Protein AF-A0A525JWB1-F1 (afdb_monomer)

Nearest PDB structures (foldseek):
  7f5m-assembly1_B  TM=2.768E-01  e=2.685E+00  Saccharomyces cerevisiae S288C
  5aj4-assembly1_Aj  TM=2.833E-01  e=5.555E+00  Sus scrofa
  3c5p-assembly1_D  TM=3.532E-01  e=4.921E+00  Bacillus anthracis str. Sterne
  6mip-assembly1_A  TM=2.774E-01  e=7.522E+00  Saccharomyces cerevisiae S288C

Mean predicted aligned error: 12.17 Å

Structure (mmCIF, N/CA/C/O backbone):
data_AF-A0A525JWB1-F1
#
_entry.id   AF-A0A525JWB1-F1
#
loop_
_atom_site.group_PDB
_atom_site.id
_atom_site.type_symbol
_atom_site.label_atom_id
_atom_site.label_alt_id
_atom_site.label_comp_id
_atom_site.label_asym_id
_atom_site.label_entity_id
_atom_site.label_seq_id
_atom_site.pdbx_PDB_ins_code
_atom_site.Cartn_x
_atom_site.Cartn_y
_atom_site.Cartn_z
_atom_site.occupancy
_atom_site.B_iso_or_equiv
_atom_site.auth_seq_id
_atom_site.auth_comp_id
_atom_site.auth_asym_id
_atom_site.auth_atom_id
_atom_site.pdbx_PDB_model_num
ATOM 1 N N . MET A 1 1 ? 75.525 -11.604 43.624 1.00 48.25 1 MET A N 1
ATOM 2 C CA . MET A 1 1 ? 74.930 -12.948 43.463 1.00 48.25 1 MET A CA 1
ATOM 3 C C . MET A 1 1 ? 73.613 -12.900 44.203 1.00 48.25 1 MET A C 1
ATOM 5 O O . MET A 1 1 ? 73.586 -13.101 45.408 1.00 48.25 1 MET A O 1
ATOM 9 N N . ASP A 1 2 ? 72.594 -12.405 43.507 1.00 42.84 2 ASP A N 1
ATOM 10 C CA . ASP A 1 2 ? 71.411 -11.788 44.101 1.00 42.84 2 ASP A CA 1
ATOM 11 C C . ASP A 1 2 ? 70.120 -12.405 43.535 1.00 42.84 2 ASP A C 1
ATOM 13 O O . ASP A 1 2 ? 70.081 -12.902 42.413 1.00 42.84 2 ASP A O 1
ATOM 17 N N . ARG A 1 3 ? 69.125 -12.386 44.415 1.00 39.41 3 ARG A N 1
ATOM 18 C CA . ARG A 1 3 ? 67.714 -12.799 44.424 1.00 39.41 3 ARG A CA 1
ATOM 19 C C . ARG A 1 3 ? 66.981 -13.251 43.144 1.00 39.41 3 ARG A C 1
ATOM 21 O O . ARG A 1 3 ? 66.833 -12.529 42.170 1.00 39.41 3 ARG A O 1
ATOM 28 N N . ALA A 1 4 ? 66.357 -14.424 43.308 1.00 46.34 4 ALA A N 1
ATOM 29 C CA . ALA A 1 4 ? 64.963 -14.810 43.032 1.00 46.34 4 ALA A CA 1
ATOM 30 C C . ALA A 1 4 ? 64.051 -13.893 42.189 1.00 46.34 4 ALA A C 1
ATOM 32 O O . ALA A 1 4 ? 63.817 -12.744 42.545 1.00 46.34 4 ALA A O 1
ATOM 33 N N . THR A 1 5 ? 63.317 -14.489 41.239 1.00 52.69 5 THR A N 1
ATOM 34 C CA . THR A 1 5 ? 61.920 -14.114 40.941 1.00 52.69 5 THR A CA 1
ATOM 35 C C . THR A 1 5 ? 61.142 -15.343 40.460 1.00 52.69 5 THR A C 1
ATOM 37 O O . THR A 1 5 ? 61.523 -16.010 39.503 1.00 52.69 5 THR A O 1
ATOM 40 N N . ARG A 1 6 ? 60.064 -15.665 41.185 1.00 43.31 6 ARG A N 1
ATOM 41 C CA . ARG A 1 6 ? 59.073 -16.704 40.874 1.00 43.31 6 ARG A CA 1
ATOM 42 C C . ARG A 1 6 ? 58.083 -16.137 39.854 1.00 43.31 6 ARG A C 1
ATOM 44 O O . ARG A 1 6 ? 57.532 -15.070 40.103 1.00 43.31 6 ARG A O 1
ATOM 51 N N . ILE A 1 7 ? 57.813 -16.852 38.764 1.00 48.62 7 ILE A N 1
ATOM 52 C CA . ILE A 1 7 ? 56.707 -16.533 37.851 1.00 48.62 7 ILE A CA 1
ATOM 53 C C . ILE A 1 7 ? 55.540 -17.449 38.221 1.00 48.62 7 ILE A C 1
ATOM 55 O O . ILE A 1 7 ? 55.590 -18.660 38.014 1.00 48.62 7 ILE A O 1
ATOM 59 N N . GLY A 1 8 ? 54.526 -16.864 38.860 1.00 41.44 8 GLY A N 1
ATOM 60 C CA . GLY A 1 8 ? 53.269 -17.525 39.191 1.00 41.44 8 GLY A CA 1
ATOM 61 C C . GLY A 1 8 ? 52.388 -17.664 37.952 1.00 41.44 8 GLY A C 1
ATOM 62 O O . GLY A 1 8 ? 52.114 -16.685 37.264 1.00 41.44 8 GLY A O 1
ATOM 63 N N . CYS A 1 9 ? 51.941 -18.889 37.686 1.00 39.00 9 CYS A N 1
ATOM 64 C CA . CYS A 1 9 ? 50.893 -19.201 36.724 1.00 39.00 9 CYS A CA 1
ATOM 65 C C . CYS A 1 9 ? 49.538 -18.895 37.382 1.00 39.00 9 CYS A C 1
ATOM 67 O O . CYS A 1 9 ? 49.129 -19.585 38.316 1.00 39.00 9 CYS A O 1
ATOM 69 N N . ALA A 1 10 ? 48.877 -17.822 36.949 1.00 40.25 10 ALA A N 1
ATOM 70 C CA . ALA A 1 10 ? 47.520 -17.498 37.373 1.00 40.25 10 ALA A CA 1
ATOM 71 C C . ALA A 1 10 ? 46.521 -18.296 36.521 1.00 40.25 10 ALA A C 1
ATOM 73 O O . ALA A 1 10 ? 46.423 -18.097 35.312 1.00 40.25 10 ALA A O 1
ATOM 74 N N . ILE A 1 11 ? 45.782 -19.201 37.163 1.00 41.94 11 ILE A N 1
ATOM 75 C CA . ILE A 1 11 ? 44.643 -19.911 36.576 1.00 41.94 11 ILE A CA 1
ATOM 76 C C . ILE A 1 11 ? 43.457 -18.940 36.595 1.00 41.94 11 ILE A C 1
ATOM 78 O O . ILE A 1 11 ? 42.841 -18.718 37.636 1.00 41.94 11 ILE A O 1
ATOM 82 N N . GLY A 1 12 ? 43.173 -18.313 35.454 1.00 37.47 12 GLY A N 1
ATOM 83 C CA . GLY A 1 12 ? 41.966 -17.515 35.253 1.00 37.47 12 GLY A CA 1
ATOM 84 C C . GLY A 1 12 ? 40.771 -18.429 34.994 1.00 37.47 12 GLY A C 1
ATOM 85 O O . GLY A 1 12 ? 40.706 -19.083 33.956 1.00 37.47 12 GLY A O 1
ATOM 86 N N . ALA A 1 13 ? 39.829 -18.486 35.935 1.00 39.78 13 ALA A N 1
ATOM 87 C CA . ALA A 1 13 ? 38.540 -19.136 35.740 1.00 39.78 13 ALA A CA 1
ATOM 88 C C . ALA A 1 13 ? 37.676 -18.278 34.799 1.00 39.78 13 ALA A C 1
ATOM 90 O O . ALA A 1 13 ? 37.226 -17.197 35.176 1.00 39.78 13 ALA A O 1
ATOM 91 N N . ALA A 1 14 ? 37.462 -18.742 33.568 1.00 39.59 14 ALA A N 1
ATOM 92 C CA . ALA A 1 14 ? 36.519 -18.125 32.644 1.00 39.59 14 ALA A CA 1
ATOM 93 C C . ALA A 1 14 ? 35.091 -18.561 33.011 1.00 39.59 14 ALA A C 1
ATOM 95 O O . ALA A 1 14 ? 34.737 -19.733 32.896 1.00 39.59 14 ALA A O 1
ATOM 96 N N . ILE A 1 15 ? 34.277 -17.610 33.469 1.00 45.00 15 ILE A N 1
ATOM 97 C CA . ILE A 1 15 ? 32.833 -17.783 33.641 1.00 45.00 15 ILE A CA 1
ATOM 98 C C . ILE A 1 15 ? 32.219 -17.776 32.238 1.00 45.00 15 ILE A C 1
ATOM 100 O O . ILE A 1 15 ? 32.174 -16.740 31.578 1.00 45.00 15 ILE A O 1
ATOM 104 N N . ALA A 1 16 ? 31.780 -18.942 31.766 1.00 37.78 16 ALA A N 1
ATOM 105 C CA . ALA A 1 16 ? 31.013 -19.064 30.536 1.00 37.78 16 ALA A CA 1
ATOM 106 C C . ALA A 1 16 ? 29.608 -18.486 30.769 1.00 37.78 16 ALA A C 1
ATOM 108 O O . ALA A 1 16 ? 28.759 -19.117 31.397 1.00 37.78 16 ALA A O 1
ATOM 109 N N . ALA A 1 17 ? 29.374 -17.264 30.294 1.00 40.44 17 ALA A N 1
ATOM 110 C CA . ALA A 1 17 ? 28.036 -16.705 30.188 1.00 40.44 17 ALA A CA 1
ATOM 111 C C . ALA A 1 17 ? 27.346 -17.351 28.981 1.00 40.44 17 ALA A C 1
ATOM 113 O O . ALA A 1 17 ? 27.644 -17.030 27.831 1.00 40.44 17 ALA A O 1
ATOM 114 N N . THR A 1 18 ? 26.451 -18.299 29.244 1.00 43.88 18 THR A N 1
ATOM 115 C CA . THR A 1 18 ? 25.566 -18.870 28.231 1.00 43.88 18 THR A CA 1
ATOM 116 C C . THR A 1 18 ? 24.624 -17.769 27.752 1.00 43.88 18 THR A C 1
ATOM 118 O O . THR A 1 18 ? 23.667 -17.415 28.440 1.00 43.88 18 THR A O 1
ATOM 121 N N . ILE A 1 19 ? 24.913 -17.189 26.588 1.00 47.59 19 ILE A N 1
ATOM 122 C CA . ILE A 1 19 ? 23.979 -16.311 25.885 1.00 47.59 19 ILE A CA 1
ATOM 123 C C . ILE A 1 19 ? 22.823 -17.202 25.433 1.00 47.59 19 ILE A C 1
ATOM 125 O O . ILE A 1 19 ? 22.980 -18.049 24.554 1.00 47.59 19 ILE A O 1
ATOM 129 N N . LEU A 1 20 ? 21.673 -17.046 26.085 1.00 43.59 20 LEU A N 1
ATOM 130 C CA . LEU A 1 20 ? 20.417 -17.621 25.632 1.00 43.59 20 LEU A CA 1
ATOM 131 C C . LEU A 1 20 ? 20.084 -16.935 24.302 1.00 43.59 20 LEU A C 1
ATOM 133 O O . LEU A 1 20 ? 19.701 -15.766 24.281 1.00 43.59 20 LEU A O 1
ATOM 137 N N . ALA A 1 21 ? 20.307 -17.631 23.188 1.00 42.69 21 ALA A N 1
ATOM 138 C CA . ALA A 1 21 ? 19.827 -17.185 21.892 1.00 42.69 21 ALA A CA 1
ATOM 139 C C . ALA A 1 21 ? 18.298 -17.114 21.974 1.00 42.69 21 ALA A C 1
ATOM 141 O O . ALA A 1 21 ? 17.630 -18.141 22.112 1.00 42.69 21 ALA A O 1
ATOM 142 N N . ALA A 1 22 ? 17.751 -15.898 21.956 1.00 45.97 22 ALA A N 1
ATOM 143 C CA . ALA A 1 22 ? 16.330 -15.688 21.759 1.00 45.97 22 ALA A CA 1
ATOM 144 C C . ALA A 1 22 ? 15.982 -16.288 20.392 1.00 45.97 22 ALA A C 1
ATOM 146 O O . ALA A 1 22 ? 16.396 -15.771 19.356 1.00 45.97 22 ALA A O 1
ATOM 147 N N . GLY A 1 23 ? 15.303 -17.435 20.402 1.00 37.03 23 GLY A N 1
ATOM 148 C CA . GLY A 1 23 ? 14.754 -18.020 19.191 1.00 37.03 23 GLY A CA 1
ATOM 149 C C . GLY A 1 23 ? 13.816 -17.007 18.547 1.00 37.03 23 GLY A C 1
ATOM 150 O O . GLY A 1 23 ? 12.968 -16.428 19.227 1.00 37.03 23 GLY A O 1
ATOM 151 N N . SER A 1 24 ? 13.981 -16.782 17.248 1.00 48.19 24 SER A N 1
ATOM 152 C CA . SER A 1 24 ? 13.008 -16.077 16.425 1.00 48.19 24 SER A CA 1
ATOM 153 C C . SER A 1 24 ? 11.708 -16.881 16.436 1.00 48.19 24 SER A C 1
ATOM 155 O O . SER A 1 24 ? 11.558 -17.845 15.684 1.00 48.19 24 SER A O 1
ATOM 157 N N . GLY A 1 25 ? 10.792 -16.529 17.339 1.00 38.19 25 GLY A N 1
ATOM 158 C CA . GLY A 1 25 ? 9.390 -16.899 17.185 1.00 38.19 25 GLY A CA 1
ATOM 159 C C . GLY A 1 25 ? 8.846 -16.321 15.873 1.00 38.19 25 GLY A C 1
ATOM 160 O O . GLY A 1 25 ? 9.441 -15.376 15.343 1.00 38.19 25 GLY A O 1
ATOM 161 N N . PRO A 1 26 ? 7.744 -16.866 15.329 1.00 47.84 26 PRO A N 1
ATOM 162 C CA . PRO A 1 26 ? 7.053 -16.202 14.231 1.00 47.84 26 PRO A CA 1
ATOM 163 C C . PRO A 1 26 ? 6.763 -14.761 14.662 1.00 47.84 26 PRO A C 1
ATOM 165 O O . PRO A 1 26 ? 6.308 -14.534 15.787 1.00 47.84 26 PRO A O 1
ATOM 168 N N . ALA A 1 27 ? 7.102 -13.794 13.809 1.00 52.59 27 ALA A N 1
ATOM 169 C CA . ALA A 1 27 ? 6.721 -12.408 14.031 1.00 52.59 27 ALA A CA 1
ATOM 170 C C . ALA A 1 27 ? 5.207 -12.380 14.281 1.00 52.59 27 ALA A C 1
ATOM 172 O O . ALA A 1 27 ? 4.454 -12.990 13.522 1.00 52.59 27 ALA A O 1
ATOM 173 N N . ALA A 1 28 ? 4.772 -11.755 15.377 1.00 54.25 28 ALA A N 1
ATOM 174 C CA . ALA A 1 28 ? 3.348 -11.554 15.611 1.00 54.25 28 ALA A CA 1
ATOM 175 C C . ALA A 1 28 ? 2.780 -10.794 14.404 1.00 54.25 28 ALA A C 1
ATOM 177 O O . ALA A 1 28 ? 3.372 -9.790 13.997 1.00 54.25 28 ALA A O 1
ATOM 178 N N . ALA A 1 29 ? 1.694 -11.289 13.811 1.00 63.69 29 ALA A N 1
ATOM 179 C CA . ALA A 1 29 ? 1.037 -10.572 12.732 1.00 63.69 29 ALA A CA 1
ATOM 180 C C . ALA A 1 29 ? 0.532 -9.223 13.275 1.00 63.69 29 ALA A C 1
ATOM 182 O O . ALA A 1 29 ? 0.099 -9.094 14.423 1.00 63.69 29 ALA A O 1
ATOM 183 N N . ALA A 1 30 ? 0.731 -8.165 12.491 1.00 80.25 30 ALA A N 1
ATOM 184 C CA . ALA A 1 30 ? 0.414 -6.813 12.922 1.00 80.25 30 ALA A CA 1
ATOM 185 C C . ALA A 1 30 ? -1.099 -6.583 12.811 1.00 80.25 30 ALA A C 1
ATOM 187 O O . ALA A 1 30 ? -1.688 -6.870 11.773 1.00 80.25 30 ALA A O 1
ATOM 188 N N . THR A 1 31 ? -1.720 -6.024 13.850 1.00 91.62 31 THR A N 1
ATOM 189 C CA . THR A 1 31 ? -3.061 -5.431 13.743 1.00 91.62 31 THR A CA 1
ATOM 190 C C . THR A 1 31 ? -2.921 -4.020 13.176 1.00 91.62 31 THR A C 1
ATOM 192 O O . THR A 1 31 ? -2.166 -3.210 13.720 1.00 91.62 31 THR A O 1
ATOM 195 N N . VAL A 1 32 ? -3.653 -3.710 12.107 1.00 95.50 32 VAL A N 1
ATOM 196 C CA . VAL A 1 32 ? -3.604 -2.405 11.436 1.00 95.50 32 VAL A CA 1
ATOM 197 C C . VAL A 1 32 ? -4.913 -1.657 11.674 1.00 95.50 32 VAL A C 1
ATOM 199 O O . VAL A 1 32 ? -5.925 -1.944 11.044 1.00 95.50 32 VAL A O 1
ATOM 202 N N . LEU A 1 33 ? -4.878 -0.709 12.612 1.00 95.38 33 LEU A N 1
ATOM 203 C CA . LEU A 1 33 ? -6.019 0.117 13.016 1.00 95.38 33 LEU A CA 1
ATOM 204 C C . LEU A 1 33 ? -5.841 1.562 12.558 1.00 95.38 33 LEU A C 1
ATOM 206 O O . LEU A 1 33 ? -4.721 2.076 12.606 1.00 95.38 33 LEU A O 1
ATOM 210 N N . ASP A 1 34 ? -6.942 2.239 12.224 1.00 97.00 34 ASP A N 1
ATOM 211 C CA . ASP A 1 34 ? -6.954 3.672 11.870 1.00 97.00 34 ASP A CA 1
ATOM 212 C C . ASP A 1 34 ? -6.009 4.030 10.702 1.00 97.00 34 ASP 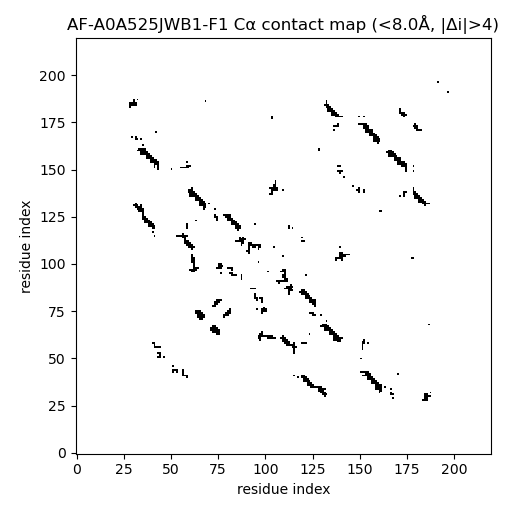A C 1
ATOM 214 O O . ASP A 1 34 ? -5.525 5.160 10.595 1.00 97.00 34 ASP A O 1
ATOM 218 N N . ALA A 1 35 ? -5.712 3.080 9.814 1.00 98.25 35 ALA A N 1
ATOM 219 C CA . ALA A 1 35 ? -4.856 3.314 8.661 1.00 98.25 35 ALA A CA 1
ATOM 220 C C . ALA A 1 35 ? -5.490 4.353 7.738 1.00 98.25 35 ALA A C 1
ATOM 222 O O . ALA A 1 35 ? -6.664 4.269 7.395 1.00 98.25 35 ALA A O 1
ATOM 223 N N . LYS A 1 36 ? -4.705 5.344 7.319 1.00 98.56 36 LYS A N 1
ATOM 224 C CA . LYS A 1 36 ? -5.161 6.438 6.456 1.00 98.56 36 LYS A CA 1
ATOM 225 C C . LYS A 1 36 ? -4.402 6.497 5.141 1.00 98.56 36 LYS A C 1
ATOM 227 O O . LYS A 1 36 ? -4.987 6.868 4.122 1.00 98.56 36 LYS A O 1
ATOM 232 N N . THR A 1 37 ? -3.115 6.162 5.168 1.00 98.75 37 THR A N 1
ATOM 233 C CA . THR A 1 37 ? -2.275 6.179 3.973 1.00 98.75 37 THR A CA 1
ATOM 234 C C . THR A 1 37 ? -1.356 4.971 3.913 1.00 98.75 37 THR A C 1
ATOM 236 O O . THR A 1 37 ? -0.835 4.520 4.934 1.00 98.75 37 THR A O 1
ATOM 239 N N . VAL A 1 38 ? -1.100 4.507 2.694 1.00 98.75 38 VAL A N 1
ATOM 240 C CA . VAL A 1 38 ? -0.076 3.511 2.373 1.00 98.75 38 VAL A CA 1
ATOM 241 C C . VAL A 1 38 ? 0.923 4.166 1.436 1.00 98.75 38 VAL A C 1
ATOM 243 O O . VAL A 1 38 ? 0.545 4.678 0.385 1.00 98.75 38 VAL A O 1
ATOM 246 N N . THR A 1 39 ? 2.195 4.155 1.811 1.00 98.62 39 THR A N 1
ATOM 247 C CA . THR A 1 39 ? 3.294 4.613 0.961 1.00 98.62 39 THR A CA 1
ATOM 248 C C . THR A 1 39 ? 4.089 3.414 0.479 1.00 98.62 39 THR A C 1
ATOM 250 O O . THR A 1 39 ? 4.438 2.538 1.268 1.00 98.62 39 THR A O 1
ATOM 253 N N . ILE A 1 40 ? 4.375 3.402 -0.816 1.00 98.56 40 ILE A N 1
ATOM 254 C CA . ILE A 1 40 ? 5.079 2.352 -1.535 1.00 98.56 40 ILE A CA 1
ATOM 255 C C . ILE A 1 40 ? 6.343 2.947 -2.145 1.00 98.56 40 ILE A C 1
ATOM 257 O O . ILE A 1 40 ? 6.293 3.979 -2.820 1.00 98.56 40 ILE A O 1
ATOM 261 N N . THR A 1 41 ? 7.472 2.281 -1.929 1.00 97.31 41 THR A N 1
ATOM 262 C CA . THR A 1 41 ? 8.753 2.590 -2.573 1.00 97.31 41 THR A CA 1
ATOM 263 C C . THR A 1 41 ? 9.356 1.323 -3.173 1.00 97.31 41 THR A C 1
ATOM 265 O O . THR A 1 41 ? 8.928 0.211 -2.861 1.00 97.31 41 THR A O 1
ATOM 268 N N . SER A 1 42 ? 10.340 1.465 -4.064 1.00 94.75 42 SER A N 1
ATOM 269 C CA . SER A 1 42 ? 11.045 0.298 -4.601 1.00 94.75 42 SER A CA 1
ATOM 270 C C . SER A 1 42 ? 11.886 -0.356 -3.503 1.00 94.75 42 SER A C 1
ATOM 272 O O . SER A 1 42 ? 12.615 0.330 -2.785 1.00 94.75 42 SER A O 1
ATOM 274 N N . ALA A 1 43 ? 11.809 -1.681 -3.406 1.00 92.81 43 ALA A N 1
ATOM 275 C CA . ALA A 1 43 ? 12.687 -2.503 -2.575 1.00 92.81 43 ALA A CA 1
ATOM 276 C C . ALA A 1 43 ? 13.784 -3.202 -3.388 1.00 92.81 43 ALA A C 1
ATOM 278 O O . ALA A 1 43 ? 14.523 -4.029 -2.853 1.00 92.81 43 ALA A O 1
ATOM 279 N N . LEU A 1 44 ? 13.920 -2.885 -4.682 1.00 88.75 44 LEU A N 1
ATOM 280 C CA . LEU A 1 44 ? 14.872 -3.563 -5.563 1.00 88.75 44 LEU A CA 1
ATOM 281 C C . LEU A 1 44 ? 16.315 -3.470 -5.044 1.00 88.75 44 LEU A C 1
ATOM 283 O O . LEU A 1 44 ? 17.100 -4.403 -5.204 1.00 88.75 44 LEU A O 1
ATOM 287 N N . ASN A 1 45 ? 16.654 -2.367 -4.372 1.00 81.19 45 ASN A N 1
ATOM 288 C CA . ASN A 1 45 ? 17.983 -2.176 -3.802 1.00 81.19 45 ASN A CA 1
ATOM 289 C C . ASN A 1 45 ? 18.247 -3.005 -2.533 1.00 81.19 45 ASN A C 1
ATOM 291 O O . ASN A 1 45 ? 19.405 -3.169 -2.149 1.00 81.19 45 ASN A O 1
ATOM 295 N N . ASP A 1 46 ? 17.201 -3.549 -1.909 1.00 81.62 46 ASP A N 1
ATOM 296 C CA . ASP A 1 46 ? 17.276 -4.236 -0.618 1.00 81.62 46 ASP A CA 1
ATOM 297 C C . ASP A 1 46 ? 17.389 -5.765 -0.762 1.00 81.62 46 ASP A C 1
ATOM 299 O O . ASP A 1 46 ? 17.843 -6.438 0.162 1.00 81.62 46 ASP A O 1
ATOM 303 N N . VAL A 1 47 ? 16.997 -6.331 -1.912 1.00 74.31 47 VAL A N 1
ATOM 304 C CA . VAL A 1 47 ? 16.888 -7.792 -2.116 1.00 74.31 47 VAL A CA 1
ATOM 305 C C . VAL A 1 47 ? 18.154 -8.487 -2.628 1.00 74.31 47 VAL A C 1
ATOM 307 O O . VAL A 1 47 ? 18.208 -9.716 -2.635 1.00 74.31 47 VAL A O 1
ATOM 310 N N . GLY A 1 48 ? 19.191 -7.739 -3.010 1.00 68.12 48 GLY A N 1
ATOM 311 C CA . GLY A 1 48 ? 20.436 -8.302 -3.547 1.00 68.12 48 GLY A CA 1
ATOM 312 C C . GLY A 1 48 ? 20.281 -9.036 -4.895 1.00 68.12 48 GLY A C 1
ATOM 313 O O . GLY A 1 48 ? 19.214 -9.077 -5.503 1.00 68.12 48 GLY A O 1
ATOM 314 N N . GLU A 1 49 ? 21.389 -9.584 -5.399 1.00 64.00 49 GLU A N 1
ATOM 315 C CA . GLU A 1 49 ? 21.476 -10.350 -6.661 1.00 64.00 49 GLU A CA 1
ATOM 316 C C . GLU A 1 49 ? 20.535 -11.577 -6.700 1.00 64.00 49 GLU A C 1
ATOM 318 O O . GLU A 1 49 ? 20.232 -12.129 -5.638 1.00 64.00 49 GLU A O 1
ATOM 323 N N . PRO A 1 50 ? 20.098 -12.080 -7.882 1.00 60.00 50 PRO A N 1
ATOM 324 C CA . PRO A 1 50 ? 20.673 -11.899 -9.231 1.00 60.00 50 PRO A CA 1
ATOM 325 C C . PRO A 1 50 ? 20.006 -10.832 -10.121 1.00 60.00 50 PRO A C 1
ATOM 327 O O . PRO A 1 50 ? 20.285 -10.767 -11.317 1.00 60.00 50 PRO A O 1
ATOM 330 N N . TYR A 1 51 ? 19.084 -10.041 -9.570 1.00 64.12 51 TYR A N 1
ATOM 331 C CA . TYR A 1 51 ? 18.255 -9.090 -10.325 1.00 64.12 51 TYR A CA 1
ATOM 332 C C . TYR A 1 51 ? 18.553 -7.626 -9.975 1.00 64.12 51 TYR A C 1
ATOM 334 O O . TYR A 1 51 ? 17.709 -6.745 -10.123 1.00 64.12 51 TYR A O 1
ATOM 342 N N . TYR A 1 52 ? 19.754 -7.364 -9.465 1.00 65.56 52 TYR A N 1
ATOM 343 C CA . TYR A 1 52 ? 20.123 -6.064 -8.932 1.00 65.56 52 TYR A CA 1
ATOM 344 C C . TYR A 1 52 ? 20.806 -5.218 -10.009 1.00 65.56 52 TYR A C 1
ATOM 346 O O . TYR A 1 52 ? 22.004 -5.327 -10.258 1.00 65.56 52 TYR A O 1
ATOM 354 N N . ASN A 1 53 ? 20.046 -4.316 -10.627 1.00 71.12 53 ASN A N 1
ATOM 355 C CA . ASN A 1 53 ? 20.626 -3.138 -11.253 1.00 71.12 53 ASN A CA 1
ATOM 356 C C . ASN A 1 53 ? 20.052 -1.902 -10.549 1.00 71.12 53 ASN A C 1
ATOM 358 O O . ASN A 1 53 ? 18.883 -1.578 -10.750 1.00 71.12 53 ASN A O 1
ATOM 362 N N . PRO A 1 54 ? 20.827 -1.189 -9.713 1.00 64.69 54 PRO A N 1
ATOM 363 C CA . PRO A 1 54 ? 20.306 -0.063 -8.935 1.00 64.69 54 PRO A CA 1
ATOM 364 C C . PRO A 1 54 ? 19.804 1.088 -9.823 1.00 64.69 54 PRO A C 1
ATOM 366 O O . PRO A 1 54 ? 19.003 1.912 -9.388 1.00 64.69 54 PRO A O 1
ATOM 369 N N . GLY A 1 55 ? 20.224 1.127 -11.095 1.00 75.88 55 GLY A N 1
ATOM 370 C CA . GLY A 1 55 ? 19.678 2.037 -12.105 1.00 75.88 55 GLY A CA 1
ATOM 371 C C . GLY A 1 55 ? 18.239 1.727 -12.540 1.00 75.88 55 GLY A C 1
ATOM 372 O O . GLY A 1 55 ? 17.649 2.545 -13.240 1.00 75.88 55 GLY A O 1
ATOM 373 N N . ASP A 1 56 ? 17.677 0.593 -12.116 1.00 83.88 56 ASP A N 1
ATOM 374 C CA . ASP A 1 56 ? 16.374 0.070 -12.533 1.00 83.88 56 ASP A CA 1
ATOM 375 C C . ASP A 1 56 ? 15.324 0.054 -11.411 1.00 83.88 56 ASP A C 1
ATOM 377 O O . ASP A 1 56 ? 14.242 -0.487 -11.617 1.00 83.88 56 ASP A O 1
ATOM 381 N N . ALA A 1 57 ? 15.589 0.674 -10.255 1.00 89.50 57 ALA A N 1
ATOM 382 C CA . ALA A 1 57 ? 14.677 0.735 -9.101 1.00 89.50 57 ALA A CA 1
ATOM 383 C C . ALA A 1 57 ? 13.444 1.648 -9.315 1.00 89.5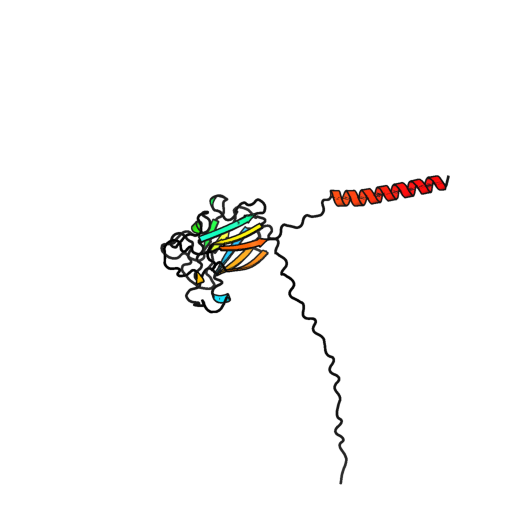0 57 ALA A C 1
ATOM 385 O O . ALA A 1 57 ? 13.070 2.438 -8.448 1.00 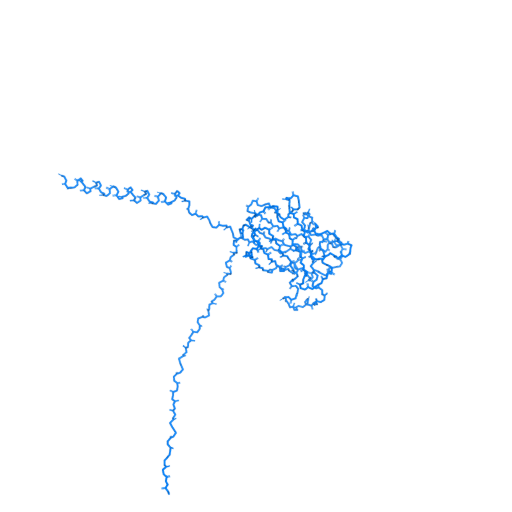89.50 57 ALA A O 1
ATOM 386 N N . TYR A 1 58 ? 12.828 1.575 -10.495 1.00 92.69 58 TYR A N 1
ATOM 387 C CA . TYR A 1 58 ? 11.557 2.221 -10.792 1.00 92.69 58 TYR A CA 1
ATOM 388 C C . TYR A 1 58 ? 10.448 1.561 -9.983 1.00 92.69 58 TYR A C 1
ATOM 390 O O . TYR A 1 58 ? 10.452 0.350 -9.765 1.00 92.69 58 TYR A O 1
ATOM 398 N N . ILE A 1 59 ? 9.467 2.360 -9.587 1.00 94.44 59 ILE A N 1
ATOM 399 C CA . ILE A 1 59 ? 8.241 1.857 -8.984 1.00 94.44 59 ILE A CA 1
ATOM 400 C C . ILE A 1 59 ? 7.248 1.657 -10.119 1.00 94.44 59 ILE A C 1
ATOM 402 O O . ILE A 1 59 ? 6.883 2.620 -10.793 1.00 94.44 59 ILE A O 1
ATOM 406 N N . GLN A 1 60 ? 6.831 0.413 -10.327 1.00 93.56 60 GLN A N 1
ATOM 407 C CA . GLN A 1 60 ? 5.814 0.037 -11.301 1.00 93.56 60 GLN A CA 1
ATOM 408 C C . GLN A 1 60 ? 4.707 -0.676 -10.541 1.00 93.56 60 GLN A C 1
ATOM 410 O O . GLN A 1 60 ? 4.979 -1.691 -9.918 1.00 93.56 60 GLN A O 1
ATOM 415 N N . VAL A 1 61 ? 3.500 -0.121 -10.516 1.00 95.62 61 VAL A N 1
ATOM 416 C CA . VAL A 1 61 ? 2.377 -0.687 -9.753 1.00 95.62 61 VAL A CA 1
ATOM 417 C C . VAL A 1 61 ? 1.158 -0.695 -10.652 1.00 95.62 61 VAL A C 1
ATOM 419 O O . VAL A 1 61 ? 0.725 0.362 -11.114 1.00 95.62 61 VAL A O 1
ATOM 422 N N . SER A 1 62 ? 0.627 -1.886 -10.910 1.00 94.8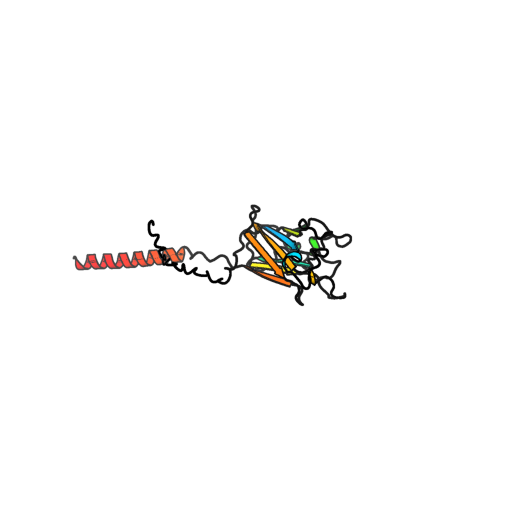8 62 SER A N 1
ATOM 423 C CA . SER A 1 62 ? -0.639 -2.034 -11.613 1.00 94.88 62 SER A CA 1
ATOM 424 C C . SER A 1 62 ? -1.819 -1.742 -10.710 1.00 94.88 62 SER A C 1
ATOM 426 O O . SER A 1 62 ? -2.759 -1.146 -11.196 1.00 94.88 62 SER A O 1
ATOM 428 N N . GLU A 1 63 ? -1.790 -2.165 -9.447 1.00 97.44 63 GLU A N 1
ATOM 429 C CA . GLU A 1 63 ? -2.868 -1.896 -8.493 1.00 97.44 63 GLU A CA 1
ATOM 430 C C . GLU A 1 63 ? -2.367 -2.040 -7.057 1.00 97.44 63 GLU A C 1
ATOM 432 O O . GLU A 1 63 ? -1.520 -2.881 -6.751 1.00 97.44 63 GLU A O 1
ATOM 437 N N . VAL A 1 64 ? -2.932 -1.244 -6.162 1.00 98.62 64 VAL A N 1
ATOM 438 C CA . VAL A 1 64 ? -2.891 -1.437 -4.720 1.00 98.62 64 VAL A CA 1
ATOM 439 C C . VAL A 1 64 ? -4.299 -1.770 -4.250 1.00 98.62 64 VAL A C 1
ATOM 441 O O . VAL A 1 64 ? -5.191 -0.937 -4.368 1.00 98.62 64 VAL A O 1
ATOM 444 N N . VAL A 1 65 ? -4.471 -2.954 -3.670 1.00 98.75 65 VAL A N 1
ATOM 445 C CA . VAL A 1 65 ? -5.728 -3.380 -3.043 1.00 98.75 65 VAL A CA 1
ATOM 446 C C . VAL A 1 65 ? -5.517 -3.383 -1.536 1.00 98.75 65 VAL A C 1
ATOM 448 O O . VAL A 1 65 ? -4.612 -4.056 -1.039 1.00 98.75 65 VAL A O 1
ATOM 451 N N . ALA A 1 66 ? -6.324 -2.624 -0.802 1.00 98.62 66 ALA A N 1
ATOM 452 C CA . ALA A 1 66 ? -6.278 -2.588 0.656 1.00 98.62 66 ALA A CA 1
ATOM 453 C C . ALA A 1 66 ? -7.657 -2.946 1.204 1.00 98.62 66 ALA A C 1
ATOM 455 O O . ALA A 1 66 ? -8.536 -2.091 1.275 1.00 98.62 66 ALA A O 1
ATOM 456 N N . ASP A 1 67 ? -7.857 -4.204 1.590 1.00 98.56 67 ASP A N 1
ATOM 457 C CA . ASP A 1 67 ? -9.147 -4.642 2.112 1.00 98.56 67 ASP A CA 1
ATOM 458 C C . ASP A 1 67 ? -9.279 -4.296 3.592 1.00 98.56 67 ASP A C 1
ATOM 460 O O . ASP A 1 67 ? -8.380 -4.546 4.397 1.00 98.56 67 ASP A O 1
ATOM 464 N N . ASN A 1 68 ? -10.439 -3.779 3.990 1.00 97.62 68 ASN A N 1
ATOM 465 C CA . ASN A 1 68 ? -10.821 -3.718 5.400 1.00 97.62 68 ASN A CA 1
ATOM 466 C C . ASN A 1 68 ? -11.469 -5.039 5.864 1.00 97.62 68 ASN A C 1
ATOM 468 O O . ASN A 1 68 ? -11.667 -5.973 5.083 1.00 97.62 68 ASN A O 1
ATOM 472 N N . PHE A 1 69 ? -11.833 -5.152 7.143 1.00 95.06 69 PHE A N 1
ATOM 473 C CA . PHE A 1 69 ? -12.495 -6.363 7.672 1.00 95.06 69 PHE A CA 1
ATOM 474 C C . PHE A 1 69 ? -13.915 -6.614 7.130 1.00 95.06 69 PHE A C 1
ATOM 476 O O . PHE A 1 69 ? -14.518 -7.640 7.444 1.00 95.06 69 PHE A O 1
ATOM 483 N N . SER A 1 70 ? -14.454 -5.707 6.307 1.00 95.94 70 SER A N 1
ATOM 484 C CA . SER A 1 70 ? -15.706 -5.908 5.565 1.00 95.94 70 SER A CA 1
ATOM 485 C C . SER A 1 70 ? -15.480 -6.395 4.127 1.00 95.94 70 SER A C 1
ATOM 487 O O . SER A 1 70 ? -16.446 -6.465 3.371 1.00 95.94 70 SER A O 1
ATOM 489 N N . ALA A 1 71 ? -14.237 -6.745 3.761 1.00 95.62 71 ALA A N 1
ATOM 490 C CA . ALA A 1 71 ? -13.829 -7.119 2.404 1.00 95.62 71 ALA A CA 1
ATOM 491 C C . ALA A 1 71 ? -14.120 -6.025 1.358 1.00 95.62 71 ALA A C 1
ATOM 493 O O . ALA A 1 71 ? -14.483 -6.311 0.216 1.00 95.62 71 ALA A O 1
ATOM 494 N N . THR A 1 72 ? -14.005 -4.762 1.775 1.00 98.00 72 THR A N 1
ATOM 495 C CA . THR A 1 72 ? -14.055 -3.606 0.882 1.00 98.00 72 THR A CA 1
ATOM 496 C C . THR A 1 72 ? -12.635 -3.135 0.619 1.00 98.00 72 THR A C 1
ATOM 498 O O . THR A 1 72 ? -11.944 -2.771 1.571 1.00 98.00 72 THR A O 1
ATOM 501 N N . ASP A 1 73 ? -12.253 -3.049 -0.654 1.00 98.56 73 ASP A N 1
ATOM 502 C CA . ASP A 1 73 ? -11.005 -2.413 -1.069 1.00 98.56 73 ASP A CA 1
ATOM 503 C C . ASP A 1 73 ? -11.092 -0.890 -0.887 1.00 98.56 73 ASP A C 1
ATOM 505 O O . ASP A 1 73 ? -11.704 -0.177 -1.685 1.00 98.56 73 ASP A O 1
ATOM 509 N N . VAL A 1 74 ? -10.506 -0.372 0.188 1.00 98.69 74 VAL A N 1
ATOM 510 C CA . VAL A 1 74 ? -10.548 1.056 0.533 1.00 98.69 74 VAL A CA 1
ATOM 511 C C . VAL A 1 74 ? -9.533 1.893 -0.255 1.00 98.69 74 VAL A C 1
ATOM 513 O O . VAL A 1 74 ? -9.600 3.125 -0.222 1.00 98.69 74 VAL A O 1
ATOM 516 N N . ALA A 1 75 ? -8.607 1.248 -0.974 1.00 98.69 75 ALA A N 1
ATOM 517 C CA . ALA A 1 75 ? -7.688 1.916 -1.892 1.00 98.69 75 ALA A CA 1
ATOM 518 C C . ALA A 1 75 ? -8.374 2.285 -3.215 1.00 98.69 75 ALA A C 1
ATOM 520 O O . ALA A 1 75 ? -8.045 3.324 -3.792 1.00 98.69 75 ALA A O 1
ATOM 521 N N . LEU A 1 76 ? -9.351 1.483 -3.651 1.00 98.56 76 LEU A N 1
ATOM 522 C CA . LEU A 1 76 ? -10.070 1.657 -4.908 1.00 98.56 76 LEU A CA 1
ATOM 523 C C . LEU A 1 76 ? -10.649 3.073 -5.061 1.00 98.56 76 LEU A C 1
ATOM 525 O O . LEU A 1 76 ? -11.368 3.593 -4.201 1.00 98.56 76 LEU A O 1
ATOM 529 N N . SER A 1 77 ? -10.404 3.687 -6.215 1.00 97.81 77 SER A N 1
ATOM 530 C CA . SER A 1 77 ? -10.847 5.051 -6.525 1.00 97.81 77 SER A CA 1
ATOM 531 C C . SER A 1 77 ? -12.367 5.227 -6.457 1.00 97.81 77 SER A C 1
ATOM 533 O O . SER A 1 77 ? -12.849 6.260 -5.988 1.00 97.81 77 SER A O 1
ATOM 535 N N . SER A 1 78 ? -13.152 4.212 -6.839 1.00 97.88 78 SER A N 1
ATOM 536 C CA . SER A 1 78 ? -14.616 4.249 -6.707 1.00 97.88 78 SER A CA 1
ATOM 537 C C . SER A 1 78 ? -15.102 4.196 -5.257 1.00 97.88 78 SER A C 1
ATOM 539 O O . SER A 1 78 ? -16.226 4.616 -4.985 1.00 97.88 78 SER A O 1
ATOM 541 N N . ASN A 1 79 ? -14.260 3.729 -4.332 1.00 98.44 79 ASN A N 1
ATOM 542 C CA . ASN A 1 79 ? -14.503 3.776 -2.890 1.00 98.44 79 ASN A CA 1
ATOM 543 C C . ASN A 1 79 ? -13.941 5.060 -2.248 1.00 98.44 79 ASN A C 1
ATOM 545 O O . ASN A 1 79 ? -14.020 5.235 -1.037 1.00 98.44 79 ASN A O 1
ATOM 549 N N . GLY A 1 80 ? -13.436 6.000 -3.058 1.00 98.00 80 GLY A N 1
ATOM 550 C CA . GLY A 1 80 ? -12.949 7.306 -2.616 1.00 98.00 80 GLY A CA 1
ATOM 551 C C . GLY A 1 80 ? -11.452 7.355 -2.312 1.00 98.00 80 GLY A C 1
ATOM 552 O O . GLY A 1 80 ? -10.976 8.386 -1.829 1.00 98.00 80 GLY A O 1
ATOM 553 N N . GLY A 1 81 ? -10.713 6.279 -2.596 1.00 98.38 81 GLY A N 1
ATOM 554 C CA . GLY A 1 81 ? -9.258 6.282 -2.540 1.00 98.38 81 GLY A CA 1
ATOM 555 C C . GLY A 1 81 ? -8.647 7.259 -3.547 1.00 98.38 81 GLY A C 1
ATOM 556 O O . GLY A 1 81 ? -9.202 7.547 -4.610 1.00 98.38 81 GLY A O 1
ATOM 557 N N . THR A 1 82 ? -7.492 7.815 -3.198 1.00 98.06 82 THR A N 1
ATOM 558 C CA . THR A 1 82 ? -6.735 8.736 -4.055 1.00 98.06 82 THR A CA 1
ATOM 559 C C . THR A 1 82 ? -5.268 8.341 -4.076 1.00 98.06 82 THR A C 1
ATOM 561 O O . THR A 1 82 ? -4.745 7.837 -3.085 1.00 98.06 82 THR A O 1
ATOM 564 N N . ALA A 1 83 ? -4.593 8.589 -5.196 1.00 97.56 83 ALA A N 1
ATOM 565 C CA . ALA A 1 83 ? -3.200 8.215 -5.388 1.00 97.56 83 ALA A CA 1
ATOM 566 C C . ALA A 1 83 ? -2.357 9.428 -5.795 1.00 97.56 83 ALA A C 1
ATOM 568 O O . ALA A 1 83 ? -2.726 10.197 -6.687 1.00 97.56 83 ALA A O 1
ATOM 569 N N . THR A 1 84 ? -1.200 9.585 -5.161 1.00 96.50 84 THR A N 1
ATOM 570 C CA . THR A 1 84 ? -0.210 10.635 -5.447 1.00 96.50 84 THR A CA 1
ATOM 571 C C . THR A 1 84 ? 1.179 10.022 -5.532 1.00 96.50 84 THR A C 1
ATOM 573 O O . THR A 1 84 ? 1.419 8.968 -4.955 1.00 96.50 84 THR A O 1
ATOM 576 N N . ALA A 1 85 ? 2.103 10.659 -6.241 1.00 96.12 85 ALA A N 1
ATOM 577 C CA . ALA A 1 85 ? 3.454 10.141 -6.416 1.00 96.12 85 ALA A CA 1
ATOM 578 C C . ALA A 1 85 ? 4.492 11.261 -6.418 1.00 96.12 85 ALA A C 1
ATOM 580 O O . ALA A 1 85 ? 4.158 12.426 -6.645 1.00 96.12 85 ALA A O 1
ATOM 581 N N . ALA A 1 86 ? 5.754 10.895 -6.188 1.00 95.00 86 ALA A N 1
ATOM 582 C CA . ALA A 1 86 ? 6.885 11.812 -6.317 1.00 95.00 86 ALA A CA 1
ATOM 583 C C . ALA A 1 86 ? 7.050 12.311 -7.759 1.00 95.00 86 ALA A C 1
ATOM 585 O O . ALA A 1 86 ? 7.339 13.485 -7.996 1.00 95.00 86 ALA A O 1
ATOM 586 N N . SER A 1 87 ? 6.877 11.404 -8.721 1.00 93.50 87 SER A N 1
ATOM 587 C CA . SER A 1 87 ? 7.027 11.670 -10.143 1.00 93.50 87 SER A CA 1
ATOM 588 C C . SER A 1 87 ? 6.253 10.640 -10.969 1.00 93.50 87 SER A C 1
ATOM 590 O O . SER A 1 87 ? 5.997 9.533 -10.502 1.00 93.50 87 SER A O 1
ATOM 592 N N . ASN A 1 88 ? 5.918 10.989 -12.211 1.00 91.25 88 ASN A N 1
ATOM 593 C CA . ASN A 1 88 ? 5.306 10.075 -13.176 1.00 91.25 88 ASN A CA 1
ATOM 594 C C . ASN A 1 88 ? 6.168 10.021 -14.434 1.00 91.25 88 ASN A C 1
ATOM 596 O O . ASN A 1 88 ? 6.584 11.062 -14.958 1.00 91.25 88 ASN A O 1
ATOM 600 N N . TYR A 1 89 ? 6.438 8.816 -14.928 1.00 88.56 89 TYR A N 1
ATOM 601 C CA . TYR A 1 89 ? 7.132 8.640 -16.194 1.00 88.56 89 TYR A CA 1
ATOM 602 C C . TYR A 1 89 ? 6.303 9.231 -17.343 1.00 88.56 89 TYR A C 1
ATOM 604 O O . TYR A 1 89 ? 5.070 9.182 -17.360 1.00 88.56 89 TYR A O 1
ATOM 612 N N . GLN A 1 90 ? 6.988 9.839 -18.311 1.00 77.88 90 GLN A N 1
ATOM 613 C CA . GLN A 1 90 ? 6.325 10.508 -19.428 1.00 77.88 90 GLN A CA 1
ATOM 614 C C . GLN A 1 90 ? 5.522 9.494 -20.256 1.00 77.88 90 GLN A C 1
ATOM 616 O O . GLN A 1 90 ? 6.056 8.484 -20.704 1.00 77.88 90 GLN A O 1
ATOM 621 N N . GLY A 1 91 ? 4.236 9.780 -20.475 1.00 65.12 91 GLY A N 1
ATOM 622 C CA . GLY A 1 91 ? 3.334 8.914 -21.243 1.00 65.12 91 GLY A CA 1
ATOM 623 C C . GLY A 1 91 ? 2.599 7.830 -20.441 1.00 65.12 91 GLY A C 1
ATOM 624 O O . GLY A 1 91 ? 1.798 7.122 -21.037 1.00 65.12 91 GLY A O 1
ATOM 625 N N . SER A 1 92 ? 2.808 7.718 -19.122 1.00 60.88 92 SER A N 1
ATOM 626 C CA . SER A 1 92 ? 2.117 6.764 -18.223 1.00 60.88 92 SER A CA 1
ATOM 627 C C . SER A 1 92 ? 1.404 7.466 -17.058 1.00 60.88 92 SER A C 1
ATOM 629 O O . SER A 1 92 ? 1.440 7.026 -15.912 1.00 60.88 92 SER A O 1
ATOM 631 N N . ASP A 1 93 ? 0.822 8.630 -17.333 1.00 61.34 93 ASP A N 1
ATOM 632 C CA . ASP A 1 93 ? 0.448 9.604 -16.309 1.00 61.34 93 ASP A CA 1
ATOM 633 C C . ASP A 1 93 ? -0.911 9.314 -15.659 1.00 61.34 93 ASP A C 1
ATOM 635 O O . ASP A 1 93 ? -1.839 10.088 -15.849 1.00 61.34 93 ASP A O 1
ATOM 639 N N . TYR A 1 94 ? -1.044 8.238 -14.872 1.00 75.50 94 TYR A N 1
ATOM 640 C CA . TYR A 1 94 ? -2.107 8.167 -13.861 1.00 75.50 94 TYR A CA 1
ATOM 641 C C . TYR A 1 94 ? -1.644 7.370 -12.641 1.00 75.50 94 TYR A C 1
ATOM 643 O O . TYR A 1 94 ? -1.673 6.145 -12.634 1.00 75.50 94 TYR A O 1
ATOM 651 N N . THR A 1 95 ? -1.330 8.060 -11.544 1.00 92.25 95 THR A N 1
ATOM 652 C CA . THR A 1 95 ? -1.336 7.438 -10.206 1.00 92.25 95 THR A CA 1
ATOM 653 C C . THR A 1 95 ? -2.671 6.743 -9.933 1.00 92.25 95 THR A C 1
ATOM 655 O O . THR A 1 95 ? -2.711 5.734 -9.240 1.00 92.25 95 THR A O 1
ATOM 658 N N . GLY A 1 96 ? -3.752 7.237 -10.548 1.00 93.25 96 GLY A N 1
ATOM 659 C CA . GLY A 1 96 ? -5.063 6.596 -10.557 1.00 93.25 96 GLY A CA 1
ATOM 660 C C . GLY A 1 96 ? -5.092 5.194 -11.172 1.00 93.25 96 GLY A C 1
ATOM 661 O O . GLY A 1 96 ? -5.980 4.446 -10.799 1.00 93.25 96 GLY A O 1
ATOM 662 N N . LYS A 1 97 ? -4.136 4.810 -12.038 1.00 94.62 97 LYS A N 1
ATOM 663 C CA . LYS A 1 97 ? -4.028 3.424 -12.531 1.00 94.62 97 LYS A CA 1
ATOM 664 C C . LYS A 1 97 ? -3.760 2.432 -11.417 1.00 94.62 97 LYS A C 1
ATOM 666 O O . LYS A 1 97 ? -4.227 1.320 -11.508 1.00 94.62 97 LYS A O 1
ATOM 671 N N . ALA A 1 98 ? -3.051 2.843 -10.370 1.00 96.62 98 ALA A N 1
ATOM 672 C CA . ALA A 1 98 ? -2.752 1.967 -9.248 1.00 96.62 98 ALA A CA 1
ATOM 673 C C . ALA A 1 98 ? -3.948 1.746 -8.301 1.00 96.62 98 ALA A C 1
ATOM 675 O O . ALA A 1 98 ? -3.752 1.143 -7.251 1.00 96.62 98 ALA A O 1
ATOM 676 N N . ILE A 1 99 ? -5.122 2.311 -8.598 1.00 97.75 99 ILE A N 1
ATOM 677 C CA . ILE A 1 99 ? -6.335 2.222 -7.773 1.00 97.75 99 ILE A CA 1
ATOM 678 C C . ILE A 1 99 ? -7.610 2.237 -8.637 1.00 97.75 99 ILE A C 1
ATOM 680 O O . ILE A 1 99 ? -8.647 2.767 -8.218 1.00 97.75 99 ILE A O 1
ATOM 684 N N . ASP A 1 100 ? -7.544 1.787 -9.892 1.00 96.38 100 ASP A N 1
ATOM 685 C CA . ASP A 1 100 ? -8.700 1.824 -10.803 1.00 96.38 100 ASP A CA 1
ATOM 686 C C . ASP A 1 100 ? -9.482 0.505 -10.847 1.00 96.38 100 ASP A C 1
ATOM 688 O O . ASP A 1 100 ? -10.538 0.438 -11.485 1.00 96.38 100 ASP A O 1
ATOM 692 N N . GLY A 1 101 ? -9.027 -0.508 -10.105 1.00 96.44 101 GLY A N 1
ATOM 693 C CA . GLY A 1 101 ? -9.663 -1.815 -10.029 1.00 96.44 101 GLY A CA 1
ATOM 694 C C . GLY A 1 101 ? -9.381 -2.699 -11.241 1.00 96.44 101 GLY A C 1
ATOM 695 O O . GLY A 1 101 ? -10.063 -3.711 -11.422 1.00 96.44 101 GLY A O 1
ATOM 696 N N . ILE A 1 102 ? -8.422 -2.326 -12.095 1.00 93.88 102 ILE A N 1
ATOM 697 C CA . ILE A 1 102 ? -8.074 -3.068 -13.302 1.00 93.88 102 ILE A CA 1
ATOM 698 C C . ILE A 1 102 ? -6.633 -3.585 -13.199 1.00 93.88 102 ILE A C 1
ATOM 700 O O . ILE A 1 102 ? -5.671 -2.849 -13.379 1.00 93.88 102 ILE A O 1
ATOM 704 N N . TYR A 1 103 ? -6.474 -4.892 -12.981 1.00 93.19 103 TYR A N 1
ATOM 705 C CA . TYR A 1 103 ? -5.163 -5.507 -12.749 1.00 93.19 103 TYR A CA 1
ATOM 706 C C . TYR A 1 103 ? -5.127 -7.017 -13.046 1.00 93.19 103 TYR A C 1
ATOM 708 O O . TYR A 1 103 ? -6.177 -7.664 -13.084 1.00 93.19 103 TYR A O 1
ATOM 716 N N . PRO A 1 104 ? -3.924 -7.598 -13.220 1.00 90.06 104 PRO A N 1
ATOM 717 C CA . PRO A 1 104 ? -2.673 -6.894 -13.508 1.00 90.06 104 PRO A CA 1
ATOM 718 C C . PRO A 1 104 ? -2.678 -6.335 -14.944 1.00 90.06 104 PRO A C 1
ATOM 720 O O . PRO A 1 104 ? -3.162 -6.979 -15.875 1.00 90.06 104 PRO A O 1
ATOM 723 N N . GLN A 1 105 ? -2.134 -5.135 -15.128 1.00 90.25 105 GLN A N 1
ATOM 724 C CA . GLN A 1 105 ? -2.028 -4.427 -16.405 1.00 90.25 105 GLN A CA 1
ATOM 725 C C . GLN A 1 105 ? -0.574 -4.315 -16.864 1.00 90.25 105 GLN A C 1
ATOM 727 O O . GLN A 1 105 ? 0.364 -4.331 -16.063 1.00 90.25 105 GLN A O 1
ATOM 732 N N . GLU A 1 106 ? -0.378 -4.205 -18.178 1.00 88.75 106 GLU A N 1
ATOM 733 C CA . GLU A 1 106 ? 0.931 -3.896 -18.753 1.00 88.75 106 GLU A CA 1
ATOM 734 C C . GLU A 1 106 ? 1.159 -2.379 -18.819 1.00 88.75 106 GLU A C 1
ATOM 736 O O . GLU A 1 106 ? 0.228 -1.577 -18.828 1.00 88.75 106 GLU A O 1
ATOM 741 N N . TYR A 1 107 ? 2.421 -1.966 -18.955 1.00 86.00 107 TYR A N 1
ATOM 742 C CA . TYR A 1 107 ? 2.731 -0.602 -19.384 1.00 86.00 107 TYR A CA 1
ATOM 743 C C . TYR A 1 107 ? 2.096 -0.318 -20.764 1.00 86.00 107 TYR A C 1
ATOM 745 O O . TYR A 1 107 ? 2.254 -1.119 -21.681 1.00 86.00 107 TYR A O 1
ATOM 753 N N . SER A 1 108 ? 1.433 0.820 -20.988 1.00 88.12 108 SER A N 1
ATOM 754 C CA . SER A 1 108 ? 1.413 2.052 -20.177 1.00 88.12 108 SER A CA 1
ATOM 755 C C . SER A 1 108 ? 0.228 2.205 -19.210 1.00 88.12 108 SER A C 1
ATOM 757 O O . SER A 1 108 ? 0.048 3.290 -18.664 1.00 88.12 108 SER A O 1
ATOM 759 N N . ASP A 1 109 ? -0.564 1.160 -18.979 1.00 90.00 109 ASP A N 1
ATOM 760 C CA . ASP A 1 109 ? -1.778 1.182 -18.147 1.00 90.00 109 ASP A CA 1
ATOM 761 C C . ASP A 1 109 ? -1.507 0.882 -16.661 1.00 90.00 109 ASP A C 1
ATOM 763 O O . ASP A 1 109 ? -2.329 0.292 -15.970 1.00 90.00 109 ASP A O 1
ATOM 767 N N . ILE A 1 110 ? -0.361 1.334 -16.151 1.00 92.69 110 ILE A N 1
ATOM 768 C CA . ILE A 1 110 ? 0.072 1.178 -14.755 1.00 92.69 110 ILE A CA 1
ATOM 769 C C . ILE A 1 110 ? 0.637 2.497 -14.226 1.00 92.69 110 ILE A C 1
ATOM 771 O O . ILE A 1 110 ? 1.029 3.369 -15.008 1.00 92.69 110 ILE A O 1
ATOM 775 N N . TYR A 1 111 ? 0.780 2.623 -12.907 1.00 95.12 111 TYR A N 1
ATOM 776 C CA . TYR A 1 111 ? 1.662 3.643 -12.348 1.00 95.12 111 TYR A CA 1
ATOM 777 C C . TYR A 1 111 ? 3.130 3.289 -12.633 1.00 95.12 111 TYR A C 1
ATOM 779 O O . TYR A 1 111 ? 3.547 2.143 -12.458 1.00 95.12 111 TYR A O 1
ATOM 787 N N . HIS A 1 112 ? 3.920 4.284 -13.046 1.00 93.88 112 HIS A N 1
ATOM 788 C CA . HIS A 1 112 ? 5.359 4.165 -13.279 1.00 93.88 112 HIS A CA 1
ATOM 789 C C . HIS A 1 112 ? 6.070 5.449 -12.828 1.00 93.88 112 HIS A C 1
ATOM 791 O O . HIS A 1 112 ? 5.785 6.528 -13.355 1.00 93.88 112 HIS A O 1
ATOM 797 N N . SER A 1 113 ? 7.032 5.349 -11.905 1.00 94.50 113 SER A N 1
ATOM 798 C CA . SER A 1 113 ? 7.837 6.503 -11.466 1.00 94.50 113 SER A CA 1
ATOM 799 C C . SER A 1 113 ? 8.732 7.036 -12.590 1.00 94.50 113 SER A C 1
ATOM 801 O O . SER A 1 113 ? 9.194 6.273 -13.438 1.00 94.50 113 SER A O 1
ATOM 803 N N . ALA A 1 114 ? 9.021 8.338 -12.620 1.00 92.25 114 ALA A N 1
ATOM 804 C CA . ALA A 1 114 ? 9.926 8.911 -13.624 1.00 92.25 114 ALA A CA 1
ATOM 805 C C . ALA A 1 114 ? 11.404 8.609 -13.335 1.00 92.25 114 ALA A C 1
ATOM 807 O O . ALA A 1 114 ? 12.217 8.589 -14.261 1.00 92.25 114 ALA A O 1
ATOM 808 N N . GLY A 1 115 ? 11.751 8.408 -12.062 1.00 91.56 115 GLY A N 1
ATOM 809 C CA . GLY A 1 115 ? 13.098 8.093 -11.602 1.00 91.56 115 GLY A CA 1
ATOM 810 C C . GLY A 1 115 ? 13.177 6.805 -10.784 1.00 91.56 115 GLY A C 1
ATOM 811 O O . GLY A 1 115 ? 12.187 6.095 -10.597 1.00 91.56 115 GLY A O 1
ATOM 812 N N . THR A 1 116 ? 14.384 6.535 -10.285 1.00 90.88 116 THR A N 1
ATOM 813 C CA . THR A 1 116 ? 14.748 5.358 -9.468 1.00 90.88 116 THR A CA 1
ATOM 814 C C . THR A 1 116 ? 15.402 5.731 -8.134 1.00 90.88 116 THR A C 1
ATOM 816 O O . THR A 1 116 ? 15.949 4.886 -7.428 1.00 90.88 116 THR A O 1
ATOM 819 N N . GLY A 1 117 ? 15.413 7.025 -7.796 1.00 86.00 117 GLY A N 1
ATOM 820 C CA . GLY A 1 117 ? 16.055 7.523 -6.584 1.00 86.00 117 GLY A CA 1
ATOM 821 C C . GLY A 1 117 ? 15.290 7.140 -5.317 1.00 86.00 117 GLY A C 1
ATOM 822 O O . GLY A 1 117 ? 14.092 6.884 -5.343 1.00 86.00 117 GLY A O 1
ATOM 823 N N . THR A 1 118 ? 15.955 7.212 -4.164 1.00 85.25 118 THR A N 1
ATOM 824 C CA . THR A 1 118 ? 15.346 6.927 -2.847 1.00 85.25 118 THR A CA 1
ATOM 825 C C . THR A 1 118 ? 14.223 7.893 -2.445 1.00 85.25 118 THR A C 1
ATOM 827 O O . THR A 1 118 ? 13.599 7.704 -1.408 1.00 85.25 118 THR A O 1
ATOM 830 N N . GLY A 1 119 ? 14.007 8.965 -3.215 1.00 90.56 119 GLY A N 1
ATOM 831 C CA . GLY A 1 119 ? 12.903 9.910 -3.036 1.00 90.56 119 GLY A CA 1
ATOM 832 C C . GLY A 1 119 ? 11.656 9.580 -3.859 1.00 90.56 119 GLY A C 1
ATOM 833 O O . GLY A 1 119 ? 10.679 10.315 -3.762 1.00 90.56 119 GLY A O 1
ATOM 834 N N . GLU A 1 120 ? 11.682 8.523 -4.673 1.00 94.94 120 GLU A N 1
ATOM 835 C CA . GLU A 1 120 ? 10.513 8.070 -5.426 1.00 94.94 120 GLU A CA 1
ATOM 836 C C . GLU A 1 120 ? 9.531 7.352 -4.502 1.00 94.94 120 GLU A C 1
ATOM 838 O O . GLU A 1 120 ? 9.919 6.498 -3.703 1.00 94.94 120 GLU A O 1
ATOM 843 N N . PHE A 1 121 ? 8.249 7.687 -4.624 1.00 96.62 121 PHE A N 1
ATOM 844 C CA . PHE A 1 121 ? 7.179 7.048 -3.866 1.00 96.62 121 PHE A CA 1
ATOM 845 C C . PHE A 1 121 ? 5.859 7.080 -4.633 1.00 96.62 121 PHE A C 1
ATOM 847 O O . PHE A 1 121 ? 5.614 7.996 -5.421 1.00 96.62 121 PHE A O 1
ATOM 854 N N . LEU A 1 122 ? 4.997 6.112 -4.332 1.00 98.06 122 LEU A N 1
ATOM 855 C CA . LEU A 1 122 ? 3.558 6.138 -4.583 1.00 98.06 122 LEU A CA 1
ATOM 856 C C . LEU A 1 122 ? 2.851 6.155 -3.228 1.00 98.06 122 LEU A C 1
ATOM 858 O O . LEU A 1 122 ? 3.157 5.340 -2.366 1.00 98.06 122 LEU A O 1
ATOM 862 N N . THR A 1 123 ? 1.905 7.061 -3.033 1.00 98.38 123 THR A N 1
ATOM 863 C CA . THR A 1 123 ? 1.101 7.146 -1.815 1.00 98.38 123 THR A CA 1
ATOM 864 C C . THR A 1 123 ? -0.369 7.026 -2.159 1.00 98.38 123 THR A C 1
ATOM 866 O O . 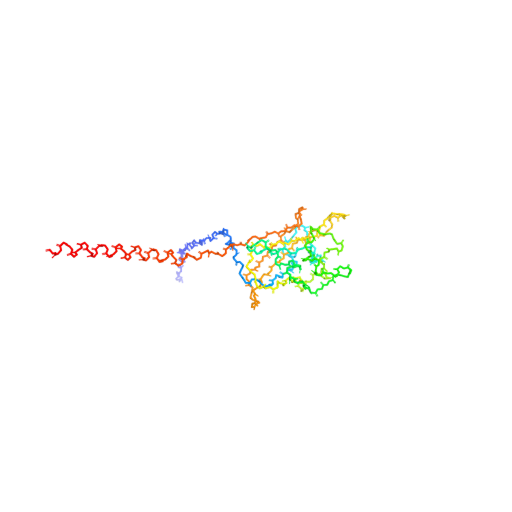THR A 1 123 ? -0.912 7.854 -2.894 1.00 98.38 123 THR A O 1
ATOM 869 N N . ILE A 1 124 ? -1.012 6.029 -1.561 1.00 98.69 124 ILE A N 1
ATOM 870 C CA . ILE A 1 124 ? -2.456 5.835 -1.576 1.00 98.69 124 ILE A CA 1
ATOM 871 C C . ILE A 1 124 ? -3.035 6.429 -0.296 1.00 98.69 124 ILE A C 1
ATOM 873 O O . ILE A 1 124 ? -2.537 6.167 0.798 1.00 98.69 124 ILE A O 1
ATOM 877 N N . SER A 1 125 ? -4.070 7.250 -0.430 1.00 98.62 125 SER A N 1
ATOM 878 C CA . SER A 1 125 ? -4.820 7.830 0.683 1.00 98.62 125 SER A CA 1
ATOM 879 C C . SER A 1 125 ? -6.266 7.369 0.618 1.00 98.62 125 SER A C 1
ATOM 881 O O . SER A 1 125 ? -6.937 7.588 -0.391 1.00 98.62 125 SER A O 1
ATOM 883 N N . PHE A 1 126 ? -6.752 6.776 1.703 1.00 98.69 126 PHE A N 1
ATOM 884 C CA . PHE A 1 126 ? -8.135 6.316 1.819 1.00 98.69 126 PHE A CA 1
ATOM 885 C C . PHE A 1 126 ? -9.081 7.493 2.089 1.00 98.69 126 PHE A C 1
ATOM 887 O O . PHE A 1 126 ? -8.662 8.535 2.607 1.00 98.69 126 PHE A O 1
ATOM 894 N N . SER A 1 127 ? -10.375 7.349 1.798 1.00 98.31 127 SER A N 1
ATOM 895 C CA . SER A 1 127 ? -11.382 8.395 2.053 1.00 98.31 127 SER A CA 1
ATOM 896 C C . SER A 1 127 ? -11.569 8.689 3.547 1.00 98.31 127 SER A C 1
ATOM 898 O O . SER A 1 127 ? -11.680 9.846 3.960 1.00 98.31 127 SER A O 1
ATOM 900 N N . SER A 1 128 ? -11.483 7.656 4.379 1.00 97.94 128 SER A N 1
ATOM 901 C CA . SER A 1 128 ? -11.589 7.651 5.845 1.00 97.94 128 SER A CA 1
ATOM 902 C C . SER A 1 128 ? -10.428 6.849 6.443 1.00 97.94 128 SER A C 1
ATOM 904 O O . SER A 1 128 ? -9.725 6.179 5.696 1.00 97.94 128 SER A O 1
ATOM 906 N N . PRO A 1 129 ? -10.134 6.974 7.746 1.00 98.19 129 PRO A N 1
ATOM 907 C CA . PRO A 1 129 ? -9.296 5.993 8.426 1.00 98.19 129 PRO A CA 1
ATOM 908 C C . PRO A 1 129 ? -9.998 4.630 8.479 1.00 98.19 129 PRO A C 1
ATOM 910 O O . PRO A 1 129 ? -11.206 4.581 8.707 1.00 98.19 129 PRO A O 1
ATOM 913 N N . GLU A 1 130 ? -9.248 3.552 8.273 1.00 97.81 130 GLU A N 1
ATOM 914 C CA . GLU A 1 130 ? -9.765 2.193 8.087 1.00 97.81 130 GLU A CA 1
ATOM 915 C C . GLU A 1 130 ? -8.973 1.172 8.911 1.00 97.81 130 GLU A C 1
ATOM 917 O O . GLU A 1 130 ? -7.763 1.303 9.105 1.00 97.81 130 GLU A O 1
ATOM 922 N N . ASP A 1 131 ? -9.657 0.118 9.351 1.00 96.94 131 ASP A N 1
ATOM 923 C CA . ASP A 1 131 ? -9.019 -1.049 9.958 1.00 96.94 131 ASP A CA 1
ATOM 924 C C . ASP A 1 131 ? -8.786 -2.091 8.859 1.00 96.94 131 ASP A C 1
ATOM 926 O O . ASP A 1 131 ? -9.739 -2.668 8.322 1.00 96.94 131 ASP A O 1
ATOM 930 N N . LEU A 1 132 ? -7.521 -2.300 8.492 1.00 97.69 132 LEU A N 1
ATOM 931 C CA . LEU A 1 132 ? -7.160 -3.131 7.344 1.00 97.69 132 LEU A CA 1
ATOM 932 C C . LEU A 1 132 ? -7.060 -4.602 7.736 1.00 97.69 132 LEU A C 1
ATOM 934 O O . LEU A 1 132 ? -6.453 -4.945 8.751 1.00 97.69 132 LEU A O 1
ATOM 938 N N . SER A 1 133 ? -7.615 -5.461 6.886 1.00 97.69 133 SER A N 1
ATOM 939 C CA . SER A 1 133 ? -7.472 -6.913 6.949 1.00 97.69 133 SER A CA 1
ATOM 940 C C . SER A 1 133 ? -6.356 -7.421 6.039 1.00 97.69 133 SER A C 1
ATOM 942 O O . SER A 1 133 ? -5.721 -8.416 6.377 1.00 97.69 133 SER A O 1
ATOM 944 N N . SER A 1 134 ? -6.066 -6.733 4.932 1.00 98.19 134 SER A N 1
ATOM 945 C CA . SER A 1 134 ? -4.968 -7.097 4.038 1.00 98.19 134 SER A CA 1
ATOM 946 C C . SER A 1 134 ? -4.409 -5.892 3.276 1.00 98.19 134 SER A C 1
ATOM 948 O O . SER A 1 134 ? -5.019 -4.822 3.197 1.00 98.19 134 SER A O 1
ATOM 950 N N . LEU A 1 135 ? -3.223 -6.080 2.704 1.00 98.69 135 LEU A N 1
ATOM 951 C CA . LEU A 1 135 ? -2.659 -5.222 1.669 1.00 98.69 135 LEU A CA 1
ATOM 952 C C . LEU A 1 135 ? -2.087 -6.111 0.568 1.00 98.69 135 LEU A C 1
ATOM 954 O O . LEU A 1 135 ? -1.222 -6.945 0.836 1.00 98.69 135 LEU A O 1
ATOM 958 N N . SER A 1 136 ? -2.524 -5.889 -0.667 1.00 98.62 136 SER A N 1
ATOM 959 C CA . SER A 1 136 ? -1.955 -6.506 -1.863 1.00 98.62 136 SER A CA 1
ATOM 960 C C . SER A 1 136 ? -1.396 -5.438 -2.794 1.00 98.62 136 SER A C 1
ATOM 962 O O . SER A 1 136 ? -2.039 -4.417 -3.037 1.00 98.62 136 SER A O 1
ATOM 964 N N . ILE A 1 137 ? -0.205 -5.682 -3.337 1.00 98.62 137 ILE A N 1
ATOM 965 C CA . ILE A 1 137 ? 0.389 -4.841 -4.381 1.00 98.62 137 ILE A CA 1
ATOM 966 C C . ILE A 1 137 ? 0.561 -5.698 -5.626 1.00 98.62 137 ILE A C 1
ATOM 968 O O . ILE A 1 137 ? 1.272 -6.706 -5.596 1.00 98.62 137 ILE A O 1
ATOM 972 N N . TYR A 1 138 ? -0.094 -5.277 -6.703 1.00 97.25 138 TYR A N 1
ATOM 973 C CA . TYR A 1 138 ? 0.053 -5.849 -8.028 1.00 97.25 138 TYR A CA 1
ATOM 974 C C . TYR A 1 138 ? 1.145 -5.097 -8.782 1.00 97.25 138 TYR A C 1
ATOM 976 O O . TYR A 1 138 ? 1.061 -3.881 -8.984 1.00 97.25 138 TYR A O 1
ATOM 984 N N . GLY A 1 139 ? 2.169 -5.831 -9.197 1.00 94.50 139 GLY A N 1
ATOM 985 C CA . GLY A 1 139 ? 3.223 -5.344 -10.065 1.00 94.50 139 GLY A CA 1
ATOM 986 C C . GLY A 1 139 ? 2.822 -5.310 -11.528 1.00 94.50 139 GLY A C 1
ATOM 987 O O . GLY A 1 139 ? 1.640 -5.245 -11.874 1.00 94.50 139 GLY A O 1
ATOM 988 N N . ARG A 1 140 ? 3.815 -5.284 -12.410 1.00 91.44 140 ARG A N 1
ATOM 989 C CA . ARG A 1 140 ? 3.579 -5.137 -13.843 1.00 91.44 140 ARG A CA 1
ATOM 990 C C . ARG A 1 140 ? 3.134 -6.466 -14.458 1.00 91.44 140 ARG A C 1
ATOM 992 O O . ARG A 1 140 ? 3.882 -7.435 -14.484 1.00 91.44 140 ARG A O 1
ATOM 999 N N . GLY A 1 141 ? 1.963 -6.468 -15.090 1.00 88.69 141 GLY A N 1
ATOM 1000 C CA . GLY A 1 141 ? 1.507 -7.587 -15.911 1.00 88.69 141 GLY A CA 1
ATOM 1001 C C . GLY A 1 141 ? 2.404 -7.853 -17.130 1.00 88.69 141 GLY A C 1
ATOM 1002 O O . GLY A 1 141 ? 3.115 -6.970 -17.617 1.00 88.69 141 GLY A O 1
ATOM 1003 N N . THR A 1 142 ? 2.336 -9.082 -17.650 1.00 84.56 142 THR A N 1
ATOM 1004 C CA . THR A 1 142 ? 3.109 -9.560 -18.820 1.00 84.56 142 THR A CA 1
ATOM 1005 C C . THR A 1 142 ? 2.233 -10.143 -19.939 1.00 84.56 142 THR A C 1
ATOM 1007 O O . THR A 1 142 ? 2.687 -10.927 -20.778 1.00 84.56 142 THR A O 1
ATOM 1010 N N . THR A 1 143 ? 0.949 -9.781 -19.962 1.00 69.62 143 THR A N 1
ATOM 1011 C CA . THR A 1 143 ? -0.049 -10.226 -20.943 1.00 69.62 143 THR A CA 1
ATOM 1012 C C . THR A 1 143 ? 0.078 -9.523 -22.308 1.00 69.62 143 THR A C 1
ATOM 1014 O O . THR A 1 143 ? -0.896 -8.991 -22.832 1.00 69.62 143 THR A O 1
ATOM 1017 N N . GLY A 1 144 ? 1.251 -9.545 -22.945 1.00 61.38 144 GLY A N 1
ATOM 1018 C CA . GLY A 1 144 ? 1.415 -8.923 -24.268 1.00 61.38 144 GLY A CA 1
ATOM 1019 C C . GLY A 1 144 ? 2.838 -8.585 -24.708 1.00 61.38 144 GLY A C 1
ATOM 1020 O O . GLY A 1 144 ? 3.087 -8.508 -25.914 1.00 61.38 144 GLY A O 1
ATOM 1021 N N . SER A 1 145 ? 3.781 -8.442 -23.780 1.00 56.69 145 SER A N 1
ATOM 1022 C CA . SER A 1 145 ? 5.169 -8.055 -24.076 1.00 56.69 145 SER A CA 1
ATOM 1023 C C . SER A 1 145 ? 6.186 -9.071 -23.534 1.00 56.69 145 SER A C 1
ATOM 1025 O O . SER A 1 145 ? 5.871 -9.814 -22.604 1.00 56.69 145 SER A O 1
ATOM 1027 N N . PRO A 1 146 ? 7.429 -9.138 -24.067 1.00 58.25 146 PRO A N 1
ATOM 1028 C CA . PRO A 1 146 ? 8.500 -9.865 -23.391 1.00 58.25 146 PRO A CA 1
ATOM 1029 C C . PRO A 1 146 ? 8.567 -9.387 -21.940 1.00 58.25 146 PRO A C 1
ATOM 1031 O O . PRO A 1 146 ? 8.520 -8.178 -21.712 1.00 58.25 146 PRO A O 1
ATOM 1034 N N . SER A 1 147 ? 8.654 -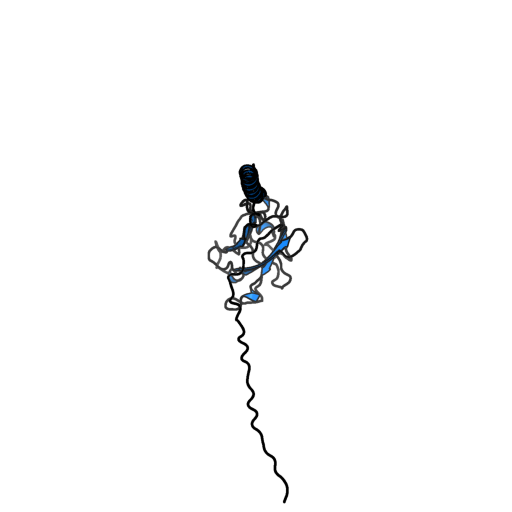10.333 -21.003 1.00 63.16 147 SER A N 1
ATOM 1035 C CA . SER A 1 147 ? 8.716 -10.149 -19.550 1.00 63.16 147 SER A CA 1
ATOM 1036 C C . SER A 1 147 ? 9.948 -9.339 -19.140 1.00 63.16 147 SER A C 1
ATOM 1038 O O . SER A 1 147 ? 10.914 -9.874 -18.601 1.00 63.16 147 SER A O 1
ATOM 1040 N N . CYS A 1 148 ? 9.968 -8.061 -19.494 1.00 74.25 148 CYS A N 1
ATOM 1041 C CA . CYS A 1 148 ? 10.925 -7.124 -18.962 1.00 74.25 148 CYS A CA 1
ATOM 1042 C C . CYS A 1 148 ? 10.372 -6.609 -17.655 1.00 74.25 148 CYS A C 1
ATOM 1044 O O . CYS A 1 148 ? 9.163 -6.386 -17.515 1.00 74.25 148 CYS A O 1
ATOM 1046 N N . CYS A 1 149 ? 11.304 -6.253 -16.787 1.00 82.75 149 CYS A N 1
ATOM 1047 C CA . CYS A 1 149 ? 11.058 -5.285 -15.751 1.00 82.75 149 CYS A CA 1
ATOM 1048 C C . CYS A 1 149 ? 10.196 -5.825 -14.597 1.00 82.75 149 CYS A C 1
ATOM 1050 O O . CYS A 1 149 ? 10.057 -5.119 -13.606 1.00 82.75 149 CYS A O 1
ATOM 1052 N N . THR A 1 150 ? 9.690 -7.066 -14.671 1.00 85.00 150 THR A N 1
ATOM 1053 C CA . THR A 1 150 ? 9.017 -7.753 -13.553 1.00 85.00 150 THR A CA 1
ATOM 1054 C C . THR A 1 150 ? 9.974 -7.961 -12.395 1.00 85.00 150 THR A C 1
ATOM 1056 O O . THR A 1 150 ? 9.564 -8.017 -11.250 1.00 85.00 150 THR A O 1
ATOM 1059 N N . GLU A 1 151 ? 11.281 -8.022 -12.660 1.00 86.56 151 GLU A N 1
ATOM 1060 C CA . GLU A 1 151 ? 12.306 -8.045 -11.624 1.00 86.56 151 GLU A CA 1
ATOM 1061 C C . GLU A 1 151 ? 12.243 -6.853 -10.653 1.00 86.56 151 GLU A C 1
ATOM 1063 O O . GLU A 1 151 ? 12.792 -6.951 -9.556 1.00 86.56 151 GLU A O 1
ATOM 1068 N N . ARG A 1 152 ? 11.561 -5.763 -11.030 1.00 90.25 152 ARG A N 1
ATOM 1069 C CA . ARG A 1 152 ? 11.365 -4.551 -10.224 1.00 90.25 152 ARG A CA 1
ATOM 1070 C C . ARG A 1 152 ? 10.154 -4.625 -9.300 1.00 90.25 152 ARG A C 1
ATOM 1072 O O . ARG A 1 152 ? 10.005 -3.729 -8.470 1.00 90.25 152 ARG A O 1
ATOM 1079 N N . ASP A 1 153 ? 9.328 -5.666 -9.416 1.00 93.19 153 ASP A N 1
ATOM 1080 C CA . ASP A 1 153 ? 8.087 -5.840 -8.657 1.00 93.19 153 ASP A CA 1
ATOM 1081 C C . ASP A 1 153 ? 8.370 -6.312 -7.222 1.00 93.19 153 ASP A C 1
ATOM 1083 O O . ASP A 1 153 ? 7.882 -7.332 -6.739 1.00 93.19 153 ASP A O 1
ATOM 1087 N N . VAL A 1 154 ? 9.227 -5.559 -6.539 1.00 93.62 154 VAL A N 1
ATOM 1088 C CA . VAL A 1 154 ? 9.572 -5.715 -5.135 1.00 93.62 154 VAL A CA 1
ATOM 1089 C C . VAL A 1 154 ? 9.394 -4.357 -4.476 1.00 93.62 154 VAL A C 1
ATOM 1091 O O . VAL A 1 154 ? 10.009 -3.363 -4.875 1.00 93.62 154 VAL A O 1
ATOM 1094 N N . TYR A 1 155 ? 8.566 -4.318 -3.443 1.00 96.75 155 TYR A N 1
ATOM 1095 C CA . TYR A 1 155 ? 8.067 -3.086 -2.856 1.00 96.75 155 TYR A CA 1
ATOM 1096 C C . TYR A 1 155 ? 8.339 -3.042 -1.368 1.00 96.75 155 TYR A C 1
ATOM 1098 O O . TYR A 1 155 ? 8.110 -4.018 -0.660 1.00 96.75 155 TYR A O 1
ATOM 1106 N N . ASN A 1 156 ? 8.745 -1.879 -0.881 1.00 97.19 156 ASN A N 1
ATOM 1107 C CA . ASN A 1 156 ? 8.619 -1.551 0.527 1.00 97.19 156 ASN A CA 1
ATOM 1108 C C . ASN A 1 156 ? 7.269 -0.862 0.718 1.00 97.19 156 ASN A C 1
ATOM 1110 O O . ASN A 1 156 ? 6.936 0.050 -0.039 1.00 97.19 156 ASN A O 1
ATOM 1114 N N . TYR A 1 157 ? 6.511 -1.266 1.734 1.00 98.25 157 TYR A N 1
ATOM 1115 C CA . TYR A 1 157 ? 5.279 -0.590 2.130 1.00 98.25 157 TYR A CA 1
ATOM 1116 C C . TYR A 1 157 ? 5.435 0.037 3.515 1.00 98.25 157 TYR A C 1
ATOM 1118 O O . TYR A 1 157 ? 6.175 -0.447 4.373 1.00 98.25 157 TYR A O 1
ATOM 1126 N N . SER A 1 158 ? 4.728 1.135 3.750 1.00 98.44 158 SER A N 1
ATOM 1127 C CA . SER A 1 158 ? 4.601 1.782 5.055 1.00 98.44 158 SER A CA 1
ATOM 1128 C C . SER A 1 158 ? 3.181 2.298 5.221 1.00 98.44 158 SER A C 1
ATOM 1130 O O . SER A 1 158 ? 2.700 3.062 4.387 1.00 98.44 158 SER A O 1
ATOM 1132 N N . ILE A 1 159 ? 2.508 1.868 6.284 1.00 98.69 159 ILE A N 1
ATOM 1133 C CA . ILE A 1 159 ? 1.121 2.226 6.582 1.00 98.69 159 ILE A CA 1
ATOM 1134 C C . ILE A 1 159 ? 1.112 3.219 7.733 1.00 98.69 159 ILE A C 1
ATOM 1136 O O . ILE A 1 159 ? 1.691 2.957 8.789 1.00 98.69 159 ILE A O 1
ATOM 1140 N N . PHE A 1 160 ? 0.436 4.346 7.540 1.00 98.62 160 PHE A N 1
ATOM 1141 C CA . PHE A 1 160 ? 0.335 5.410 8.531 1.00 98.62 160 PHE A CA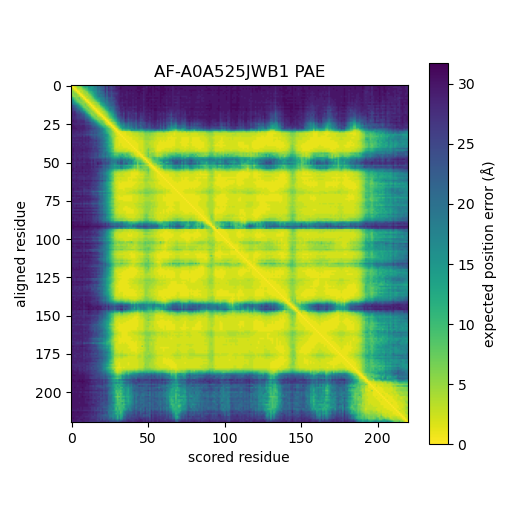 1
ATOM 1142 C C . PHE A 1 160 ? -1.108 5.605 8.965 1.00 98.62 160 PHE A C 1
ATOM 1144 O O . PHE A 1 160 ? -2.037 5.446 8.170 1.00 98.62 160 PHE A O 1
ATOM 1151 N N . ASN A 1 161 ? -1.286 5.976 10.228 1.00 98.19 161 ASN A N 1
ATOM 1152 C CA . ASN A 1 161 ? -2.597 6.294 10.770 1.00 98.19 161 ASN A CA 1
ATOM 1153 C C . ASN A 1 161 ? -3.064 7.707 10.383 1.00 98.19 161 ASN A C 1
ATOM 1155 O O . ASN A 1 161 ? -2.339 8.475 9.744 1.00 98.19 161 ASN A O 1
ATOM 1159 N N . SER A 1 162 ? -4.266 8.084 10.815 1.00 97.00 162 SER A N 1
ATOM 1160 C CA . SER A 1 162 ? -4.842 9.411 10.553 1.00 97.00 162 SER A CA 1
ATOM 1161 C C . SER A 1 162 ? -4.024 10.586 11.115 1.00 97.00 162 SER A C 1
ATOM 1163 O O . SER A 1 162 ? -4.097 11.700 10.592 1.00 97.00 162 SER A O 1
ATOM 1165 N N . ALA A 1 163 ? -3.207 10.339 12.144 1.00 97.69 163 ALA A N 1
ATOM 1166 C CA . ALA A 1 163 ? -2.287 11.308 12.736 1.00 97.69 163 ALA A CA 1
ATOM 1167 C C . ALA A 1 163 ? -0.909 11.355 12.039 1.00 97.69 163 ALA A C 1
ATOM 1169 O O . ALA A 1 163 ? -0.044 12.129 12.454 1.00 97.69 163 ALA A O 1
ATOM 1170 N N . GLY A 1 164 ? -0.687 10.535 11.006 1.00 96.44 164 GLY A N 1
ATOM 1171 C CA . GLY A 1 164 ? 0.586 10.419 10.291 1.00 96.44 164 GLY A CA 1
ATOM 1172 C C . GLY A 1 164 ? 1.652 9.597 11.025 1.00 96.44 164 GLY A C 1
ATOM 1173 O O . GLY A 1 164 ? 2.821 9.636 10.644 1.00 96.44 164 GLY A O 1
ATOM 1174 N N . ALA A 1 165 ? 1.289 8.862 12.078 1.00 97.81 165 ALA A N 1
ATOM 1175 C CA . ALA A 1 165 ? 2.200 7.950 12.759 1.00 97.81 165 ALA A CA 1
ATOM 1176 C C . ALA A 1 165 ? 2.281 6.613 12.011 1.00 97.81 165 ALA A C 1
ATOM 1178 O O . ALA A 1 165 ? 1.260 6.069 11.592 1.00 97.81 165 ALA A O 1
ATOM 1179 N N . LEU A 1 166 ? 3.496 6.077 11.867 1.00 97.69 166 LEU A N 1
ATOM 1180 C CA . LEU A 1 166 ? 3.727 4.765 11.265 1.00 97.69 166 LEU A CA 1
ATOM 1181 C C . LEU A 1 166 ? 3.093 3.674 12.139 1.00 97.69 166 LEU A C 1
ATOM 1183 O O . LEU A 1 166 ? 3.413 3.569 13.322 1.00 97.69 166 LEU A O 1
ATOM 1187 N N . ILE A 1 167 ? 2.224 2.861 11.543 1.00 96.81 167 ILE A N 1
ATOM 1188 C CA . ILE A 1 167 ? 1.616 1.684 12.173 1.00 96.81 167 ILE A CA 1
ATOM 1189 C C . ILE A 1 167 ? 2.512 0.470 11.937 1.00 96.81 167 ILE A C 1
ATOM 1191 O O . ILE A 1 167 ? 2.915 -0.214 12.874 1.00 96.81 167 ILE A O 1
ATOM 1195 N N . THR A 1 168 ? 2.814 0.201 10.667 1.00 97.25 168 THR A N 1
ATOM 1196 C CA . THR A 1 168 ? 3.582 -0.968 10.241 1.00 97.25 168 THR A CA 1
ATOM 1197 C C . THR A 1 168 ? 4.266 -0.703 8.906 1.00 97.25 168 THR A C 1
ATOM 1199 O O . THR A 1 168 ? 3.813 0.124 8.111 1.00 97.25 168 THR A O 1
ATOM 1202 N N . SER A 1 169 ? 5.359 -1.411 8.657 1.00 97.44 169 SER A N 1
ATOM 1203 C CA . SER A 1 169 ? 6.075 -1.416 7.389 1.00 97.44 169 SER A CA 1
ATOM 1204 C C . SER A 1 169 ? 6.663 -2.794 7.126 1.00 97.44 169 SER A C 1
ATOM 1206 O O . SER A 1 169 ? 6.817 -3.612 8.036 1.00 97.44 169 SER A O 1
ATOM 1208 N N . GLY A 1 170 ? 6.992 -3.051 5.870 1.00 95.88 170 GLY A N 1
ATOM 1209 C CA . GLY A 1 170 ? 7.577 -4.314 5.455 1.00 95.88 170 GLY A CA 1
ATOM 1210 C C . GLY A 1 170 ? 7.904 -4.311 3.974 1.00 95.88 170 GLY A C 1
ATOM 1211 O O . GLY A 1 170 ? 7.858 -3.270 3.316 1.00 95.88 170 GLY A O 1
ATOM 1212 N N . GLN A 1 171 ? 8.228 -5.494 3.466 1.00 96.25 171 GLN A N 1
ATOM 1213 C CA . GLN A 1 171 ? 8.563 -5.716 2.068 1.00 96.25 171 GLN A CA 1
ATOM 1214 C C . GLN A 1 171 ? 7.619 -6.758 1.466 1.00 96.25 171 GLN A C 1
ATOM 1216 O O . GLN A 1 171 ? 7.270 -7.736 2.125 1.00 96.25 171 GLN A O 1
ATOM 1221 N N . LEU A 1 172 ? 7.226 -6.541 0.216 1.00 96.81 172 LEU A N 1
ATOM 1222 C CA . LEU A 1 172 ? 6.388 -7.425 -0.584 1.00 96.81 172 LEU A CA 1
ATOM 1223 C C . LEU A 1 172 ? 7.102 -7.725 -1.906 1.00 96.81 172 LEU A C 1
ATOM 1225 O O . LEU A 1 172 ? 7.535 -6.806 -2.597 1.00 96.81 172 LEU A O 1
ATOM 1229 N N . ASP A 1 173 ? 7.237 -9.007 -2.243 1.00 94.62 173 ASP A N 1
ATOM 1230 C CA . ASP A 1 173 ? 7.905 -9.489 -3.459 1.00 94.62 173 ASP A CA 1
ATOM 1231 C C . ASP A 1 173 ? 6.873 -10.109 -4.407 1.00 94.62 173 ASP A C 1
ATOM 1233 O O . ASP A 1 173 ? 6.432 -11.247 -4.225 1.00 94.62 173 ASP A O 1
ATOM 1237 N N . ALA A 1 174 ? 6.457 -9.329 -5.401 1.00 94.56 174 ALA A N 1
ATOM 1238 C CA . ALA A 1 174 ? 5.425 -9.679 -6.365 1.00 94.56 174 ALA A CA 1
ATOM 1239 C C . ALA A 1 174 ? 5.999 -10.295 -7.654 1.00 94.56 174 ALA A C 1
ATOM 1241 O O . ALA A 1 174 ? 5.269 -10.446 -8.627 1.00 94.56 174 ALA A O 1
ATOM 1242 N N . ARG A 1 175 ? 7.269 -10.731 -7.674 1.00 90.69 175 ARG A N 1
ATOM 1243 C CA . ARG A 1 175 ? 7.942 -11.338 -8.849 1.00 90.69 175 ARG A CA 1
ATOM 1244 C C . ARG A 1 175 ? 7.473 -12.763 -9.189 1.00 90.69 175 ARG A C 1
ATOM 1246 O O . ARG A 1 175 ? 8.229 -13.572 -9.733 1.00 90.69 175 ARG A O 1
ATOM 1253 N N . ASN A 1 176 ? 6.250 -13.112 -8.813 1.00 90.50 176 ASN A N 1
ATOM 1254 C CA . ASN A 1 176 ? 5.622 -14.393 -9.110 1.00 90.50 176 ASN A CA 1
ATOM 1255 C C . ASN A 1 176 ? 4.758 -14.300 -10.379 1.00 90.50 176 ASN A C 1
ATOM 1257 O O . ASN A 1 176 ? 4.644 -13.251 -11.000 1.00 90.50 176 ASN A O 1
ATOM 1261 N N . LEU A 1 177 ? 4.170 -15.423 -10.795 1.00 88.88 177 LEU A N 1
ATOM 1262 C CA . LEU A 1 177 ? 3.418 -15.503 -12.053 1.00 88.88 177 LEU A CA 1
ATOM 1263 C C . LEU A 1 177 ? 2.115 -14.692 -12.051 1.00 88.88 177 LEU A C 1
ATOM 1265 O O . LEU A 1 177 ? 1.621 -14.361 -13.127 1.00 88.88 177 LEU A O 1
ATOM 1269 N N . ASP A 1 178 ? 1.585 -14.387 -10.869 1.00 91.44 178 ASP A N 1
ATOM 1270 C CA . ASP A 1 178 ? 0.348 -13.627 -10.691 1.00 91.44 178 ASP A CA 1
ATOM 1271 C C . ASP A 1 178 ? 0.624 -12.127 -10.490 1.00 91.44 178 ASP A C 1
ATOM 1273 O O . ASP A 1 178 ? -0.312 -11.336 -10.375 1.00 91.44 178 ASP A O 1
ATOM 1277 N N . HIS A 1 179 ? 1.905 -11.729 -10.476 1.00 93.31 179 HIS A N 1
ATOM 1278 C CA . HIS A 1 179 ? 2.370 -10.353 -10.288 1.00 93.31 179 HIS A CA 1
ATOM 1279 C C . HIS A 1 179 ? 1.793 -9.694 -9.036 1.00 93.31 179 HIS A C 1
ATOM 1281 O O . HIS A 1 179 ? 1.494 -8.506 -9.057 1.00 93.31 179 HIS A O 1
ATOM 1287 N N . VAL A 1 180 ? 1.592 -10.447 -7.952 1.00 96.50 180 VAL A N 1
ATOM 1288 C CA . VAL A 1 180 ? 0.960 -9.937 -6.725 1.00 96.50 180 VAL A CA 1
ATOM 1289 C C . VAL A 1 180 ? 1.670 -10.420 -5.476 1.00 96.50 180 VAL A C 1
ATOM 1291 O O . VAL A 1 180 ? 2.049 -11.582 -5.369 1.00 96.50 180 VAL A O 1
ATOM 1294 N N . ALA A 1 181 ? 1.811 -9.546 -4.491 1.00 97.62 181 ALA A N 1
ATOM 1295 C CA . ALA A 1 181 ? 2.211 -9.939 -3.150 1.00 97.62 181 ALA A CA 1
ATOM 1296 C C . ALA A 1 181 ? 1.226 -9.380 -2.131 1.00 97.62 181 ALA A C 1
ATOM 1298 O O . ALA A 1 181 ? 0.889 -8.196 -2.174 1.00 97.62 181 ALA A O 1
ATOM 1299 N N . THR A 1 182 ? 0.793 -10.248 -1.218 1.00 97.88 182 THR A N 1
ATOM 1300 C CA . THR A 1 182 ? -0.228 -9.953 -0.212 1.00 97.88 182 THR A CA 1
ATOM 1301 C C . THR A 1 182 ? 0.335 -10.166 1.183 1.00 97.88 182 THR A C 1
ATOM 1303 O O . THR A 1 182 ? 1.054 -11.135 1.436 1.00 97.88 182 THR A O 1
ATOM 1306 N N . ILE A 1 183 ? -0.025 -9.269 2.094 1.00 97.56 183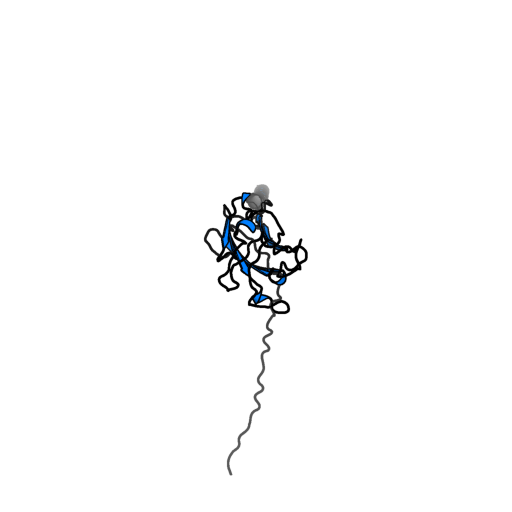 ILE A N 1
ATOM 1307 C CA . ILE A 1 183 ? 0.108 -9.465 3.532 1.00 97.56 183 ILE A CA 1
ATOM 1308 C C . ILE A 1 183 ? -1.270 -9.383 4.185 1.00 97.56 183 ILE A C 1
ATOM 1310 O O . ILE A 1 183 ? -2.029 -8.452 3.921 1.00 97.56 183 ILE A O 1
ATOM 1314 N N . ASP A 1 184 ? -1.556 -10.349 5.054 1.00 96.81 184 ASP A N 1
ATOM 1315 C CA . ASP A 1 184 ? -2.746 -10.366 5.899 1.00 96.81 184 ASP A CA 1
ATOM 1316 C C . ASP A 1 184 ? -2.432 -9.764 7.275 1.00 96.81 184 ASP A C 1
ATOM 1318 O O . ASP A 1 184 ? -1.347 -9.962 7.835 1.00 96.81 184 ASP A O 1
ATOM 1322 N N . PHE A 1 185 ? -3.399 -9.043 7.831 1.00 95.56 185 PHE A N 1
ATOM 1323 C CA . PHE A 1 185 ? -3.318 -8.413 9.142 1.00 95.56 185 PHE A CA 1
ATOM 1324 C C . PHE A 1 185 ? -4.242 -9.103 10.141 1.00 95.56 185 PHE A C 1
ATOM 1326 O O . PHE A 1 185 ? -5.338 -9.563 9.812 1.00 95.56 185 PHE A O 1
ATOM 1333 N N . ASP A 1 186 ? -3.801 -9.149 11.396 1.00 92.19 186 ASP A N 1
ATOM 1334 C CA . ASP A 1 186 ? -4.586 -9.769 12.455 1.00 92.19 186 ASP A CA 1
ATOM 1335 C C . ASP A 1 186 ? -5.809 -8.916 12.779 1.00 92.19 186 ASP A C 1
ATOM 1337 O O . ASP A 1 186 ? -5.708 -7.704 12.998 1.00 92.19 186 ASP A O 1
ATOM 1341 N N . ALA A 1 187 ? -6.961 -9.579 12.894 1.00 87.12 187 ALA A N 1
ATOM 1342 C CA . ALA A 1 187 ? -8.163 -8.951 13.412 1.00 87.12 187 ALA A CA 1
ATOM 1343 C C . ALA A 1 187 ? -7.907 -8.378 14.815 1.00 87.12 187 ALA A C 1
ATOM 1345 O O . ALA A 1 187 ? -7.250 -9.031 15.636 1.00 87.12 187 ALA A O 1
ATOM 1346 N N . PRO A 1 188 ? -8.456 -7.195 15.138 1.00 81.31 188 PRO A N 1
ATOM 1347 C CA . PRO A 1 188 ? -8.359 -6.652 16.482 1.00 81.31 188 PRO A CA 1
ATOM 1348 C C . PRO A 1 188 ? -8.937 -7.667 17.467 1.00 81.31 188 PRO A C 1
ATOM 1350 O O . PRO A 1 188 ? -10.080 -8.107 17.327 1.00 81.31 188 PRO A O 1
ATOM 1353 N N . GLY A 1 189 ? -8.134 -8.079 18.450 1.00 77.50 189 GLY A N 1
ATOM 1354 C CA . GLY A 1 189 ? -8.565 -9.061 19.438 1.00 77.50 189 GLY A CA 1
ATOM 1355 C C . GLY A 1 189 ? -9.855 -8.604 20.121 1.00 77.50 189 GLY A C 1
ATOM 1356 O O . GLY A 1 189 ? -9.916 -7.504 20.674 1.00 77.50 189 GLY A O 1
ATOM 1357 N N . GLY A 1 190 ? -10.889 -9.448 20.089 1.00 65.69 190 GLY A N 1
ATOM 1358 C CA . GLY A 1 190 ? -12.150 -9.160 20.761 1.00 65.69 190 GLY A CA 1
ATOM 1359 C C . GLY A 1 190 ? -11.915 -8.955 22.257 1.00 65.69 190 GLY A C 1
ATOM 1360 O O . GLY A 1 190 ? -11.462 -9.863 22.956 1.00 65.69 190 GLY A O 1
ATOM 1361 N N . VAL A 1 191 ? -12.226 -7.761 22.763 1.00 68.19 191 VAL A N 1
ATOM 1362 C CA . VAL A 1 191 ? -12.282 -7.519 24.208 1.00 68.19 191 VAL A CA 1
ATOM 1363 C C . VAL A 1 191 ? -13.362 -8.448 24.772 1.00 68.19 191 VAL A C 1
ATOM 1365 O O . VAL A 1 191 ? -14.487 -8.395 24.269 1.00 68.19 191 VAL A O 1
ATOM 1368 N N . PRO A 1 192 ? -13.081 -9.289 25.792 1.00 65.94 192 PRO A N 1
ATOM 1369 C CA . PRO A 1 192 ? -14.107 -10.126 26.398 1.00 65.94 192 PRO A CA 1
ATOM 1370 C C . PRO A 1 192 ? -15.283 -9.247 26.798 1.00 65.94 192 PRO A C 1
ATOM 1372 O O . PRO A 1 192 ? -15.108 -8.301 27.574 1.00 65.94 192 PRO A O 1
ATOM 1375 N N . GLU A 1 193 ? -16.448 -9.521 26.212 1.00 68.56 193 GLU A N 1
ATOM 1376 C CA . GLU A 1 193 ? -17.573 -8.601 26.295 1.00 68.56 193 GLU A CA 1
ATOM 1377 C C . GLU A 1 193 ? -17.901 -8.278 27.762 1.00 68.56 193 GLU A C 1
ATOM 1379 O O . GLU A 1 193 ? -17.793 -9.156 28.628 1.00 68.56 193 GLU A O 1
ATOM 1384 N N . PRO A 1 194 ? -18.357 -7.050 28.077 1.00 76.19 194 PRO A N 1
ATOM 1385 C CA . PRO A 1 194 ? -18.730 -6.661 29.438 1.00 76.19 194 PRO A CA 1
ATOM 1386 C C . PRO A 1 194 ? -19.705 -7.644 30.107 1.00 76.19 194 PRO A C 1
ATOM 1388 O O . PRO A 1 194 ? -19.687 -7.806 31.326 1.00 76.19 194 PRO A O 1
ATOM 1391 N N . ALA A 1 195 ? -20.521 -8.345 29.313 1.00 78.31 195 ALA A N 1
ATOM 1392 C CA . ALA A 1 195 ? -21.418 -9.395 29.776 1.00 78.31 195 ALA A CA 1
ATOM 1393 C C . ALA A 1 195 ? -20.681 -10.616 30.351 1.00 78.31 195 ALA A C 1
ATOM 1395 O O . ALA A 1 195 ? -21.131 -11.172 31.349 1.00 78.31 195 ALA A O 1
ATOM 1396 N N . ALA A 1 196 ? -19.536 -11.014 29.788 1.00 81.94 196 ALA A N 1
ATOM 1397 C CA . ALA A 1 196 ? -18.729 -12.111 30.321 1.00 81.94 196 ALA A CA 1
ATOM 1398 C C . ALA A 1 196 ? -18.168 -11.755 31.707 1.00 81.94 196 ALA A C 1
ATOM 1400 O O . ALA A 1 196 ? -18.255 -12.553 32.643 1.00 81.94 196 ALA A O 1
ATOM 1401 N N . TRP A 1 197 ? -17.690 -10.518 31.871 1.00 85.19 197 TRP A N 1
ATOM 1402 C CA . TRP A 1 197 ? -17.269 -9.989 33.170 1.00 85.19 197 TRP A CA 1
ATOM 1403 C C . TRP A 1 197 ? -18.435 -9.914 34.156 1.00 85.19 197 TRP A C 1
ATOM 1405 O O . TRP A 1 197 ? -18.317 -10.367 35.295 1.00 85.19 197 TRP A O 1
ATOM 1415 N N . ALA A 1 198 ? -19.585 -9.403 33.715 1.00 87.81 198 ALA A N 1
ATOM 1416 C CA . ALA A 1 198 ? -20.785 -9.315 34.536 1.00 87.81 198 ALA A CA 1
ATOM 1417 C C . ALA A 1 198 ? -21.313 -10.697 34.954 1.00 87.81 198 ALA A C 1
ATOM 1419 O O . ALA A 1 198 ? -21.750 -10.855 36.090 1.00 87.81 198 ALA A O 1
ATOM 1420 N N . LEU A 1 199 ? -21.235 -11.709 34.086 1.00 87.31 199 LEU A N 1
ATOM 1421 C CA . LEU A 1 199 ? -21.622 -13.087 34.395 1.00 87.31 199 LEU A CA 1
ATOM 1422 C C . LEU A 1 199 ? -20.650 -13.752 35.368 1.00 87.31 199 LEU A C 1
ATOM 1424 O O . LEU A 1 199 ? -21.105 -14.431 36.285 1.00 87.31 199 LEU A O 1
ATOM 1428 N N . MET A 1 200 ? -19.337 -13.534 35.230 1.00 90.00 200 MET A N 1
ATOM 1429 C CA . MET A 1 200 ? -18.372 -14.041 36.210 1.00 90.00 200 MET A CA 1
ATOM 1430 C C . MET A 1 200 ? -18.591 -13.393 37.578 1.00 90.00 200 MET A C 1
ATOM 1432 O O . MET A 1 200 ? -18.757 -14.094 38.577 1.00 90.00 200 MET A O 1
ATOM 1436 N N . ILE A 1 201 ? -18.668 -12.061 37.630 1.00 91.06 201 ILE A N 1
ATOM 1437 C CA . ILE A 1 201 ? -18.898 -11.317 38.875 1.00 91.06 201 ILE A CA 1
ATOM 1438 C C . ILE A 1 201 ? -20.261 -11.681 39.475 1.00 91.06 201 ILE A C 1
ATOM 1440 O O . ILE A 1 201 ? -20.361 -11.940 40.673 1.00 91.06 201 ILE A O 1
ATOM 1444 N N . GLY A 1 202 ? -21.302 -11.754 38.647 1.00 93.62 202 GLY A N 1
ATOM 1445 C CA . GLY A 1 202 ? -22.647 -12.155 39.044 1.00 93.62 202 GLY A CA 1
ATOM 1446 C C . GLY A 1 202 ? -22.683 -13.581 39.591 1.00 93.62 202 GLY A C 1
ATOM 1447 O O . GLY A 1 202 ? -23.249 -13.807 40.658 1.00 93.62 202 GLY A O 1
ATOM 1448 N N . GLY A 1 203 ? -22.015 -14.528 38.930 1.00 94.62 203 GLY A N 1
ATOM 1449 C CA . GLY A 1 203 ? -21.883 -15.912 39.381 1.00 94.62 203 GLY A CA 1
ATOM 1450 C C . GLY A 1 203 ? -21.189 -16.024 40.739 1.00 94.62 203 GLY A C 1
ATOM 1451 O O . GLY A 1 203 ? -21.720 -16.663 41.651 1.00 94.62 203 GLY A O 1
ATOM 1452 N N . PHE A 1 204 ? -20.058 -15.336 40.928 1.00 95.69 204 PHE A N 1
ATOM 1453 C CA . PHE A 1 204 ? -19.370 -15.286 42.224 1.00 95.69 204 PHE A CA 1
ATOM 1454 C C . PHE A 1 204 ? -20.202 -14.584 43.304 1.00 95.69 204 PHE A C 1
ATOM 1456 O O . PHE A 1 204 ? -20.240 -15.036 44.452 1.00 95.69 204 PHE A O 1
ATOM 1463 N N . GLY A 1 205 ? -20.914 -13.514 42.945 1.00 95.62 205 GLY A N 1
ATOM 1464 C CA . GLY A 1 205 ? -21.827 -12.805 43.837 1.00 95.62 205 GLY A CA 1
ATOM 1465 C C . GLY A 1 205 ? -22.963 -13.701 44.333 1.00 95.62 205 GLY A C 1
ATOM 1466 O O . GLY A 1 205 ? -23.212 -13.770 45.540 1.00 95.62 205 GLY A O 1
ATOM 1467 N N . LEU A 1 206 ? -23.603 -14.441 43.423 1.00 95.62 206 LEU A N 1
ATOM 1468 C CA . LEU A 1 206 ? -24.678 -15.388 43.729 1.00 95.62 206 LEU A CA 1
ATOM 1469 C C . LEU A 1 206 ? -24.181 -16.577 44.556 1.00 95.62 206 LEU A C 1
ATOM 1471 O O . LEU A 1 206 ? -24.807 -16.921 45.560 1.00 95.62 206 LEU A O 1
ATOM 1475 N N . ALA A 1 207 ? -23.035 -17.162 44.202 1.00 95.06 207 ALA A N 1
ATOM 1476 C CA . ALA A 1 207 ? -22.418 -18.233 44.983 1.00 95.06 207 ALA A CA 1
ATOM 1477 C C . ALA A 1 207 ? -22.091 -17.765 46.414 1.00 95.06 207 ALA A C 1
ATOM 1479 O O . ALA A 1 207 ? -22.443 -18.425 47.396 1.00 95.06 207 ALA A O 1
ATOM 1480 N N . GLY A 1 208 ? -21.498 -16.576 46.554 1.00 95.12 208 GLY A N 1
ATOM 1481 C CA . GLY A 1 208 ? -21.218 -15.969 47.854 1.00 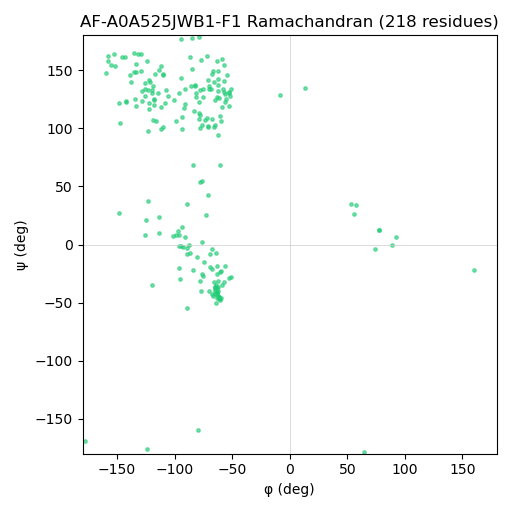95.12 208 GLY A CA 1
ATOM 1482 C C . GLY A 1 208 ? -22.483 -15.636 48.656 1.00 95.12 208 GLY A C 1
ATOM 1483 O O . GLY A 1 208 ? -22.491 -15.758 49.884 1.00 95.12 208 GLY A O 1
ATOM 1484 N N . ALA A 1 209 ? -23.571 -15.226 47.999 1.00 94.88 209 ALA A N 1
ATOM 1485 C CA . ALA A 1 209 ? -24.865 -15.001 48.644 1.00 94.88 209 ALA A CA 1
ATOM 1486 C C . ALA A 1 209 ? -25.492 -16.314 49.146 1.00 94.88 209 ALA A C 1
ATOM 1488 O O . ALA A 1 209 ? -25.965 -16.373 50.284 1.00 94.88 209 ALA A O 1
ATOM 1489 N N . ALA A 1 210 ? -25.431 -17.383 48.348 1.00 94.50 210 ALA A N 1
ATOM 1490 C CA . ALA A 1 210 ? -25.937 -18.702 48.721 1.00 94.50 210 ALA A CA 1
ATOM 1491 C C . ALA A 1 210 ? -25.206 -19.276 49.949 1.00 94.50 210 ALA A C 1
ATOM 1493 O O . ALA A 1 210 ? -25.855 -19.716 50.902 1.00 94.50 210 ALA A O 1
ATOM 1494 N N . LEU A 1 211 ? -23.870 -19.186 49.979 1.00 94.12 211 LEU A N 1
ATOM 1495 C CA . LEU A 1 211 ? -23.057 -19.618 51.124 1.00 94.12 211 LEU A CA 1
ATOM 1496 C C . LEU A 1 211 ? -23.372 -18.819 52.399 1.00 94.12 211 LEU A C 1
ATOM 1498 O O . LEU A 1 211 ? -23.457 -19.390 53.487 1.00 94.12 211 LEU A O 1
ATOM 1502 N N . ARG A 1 212 ? -23.592 -17.500 52.287 1.00 91.75 212 ARG A N 1
ATOM 1503 C CA . ARG A 1 212 ? -23.999 -16.659 53.429 1.00 91.75 212 ARG A CA 1
ATOM 1504 C C . ARG A 1 212 ? -25.378 -17.041 53.968 1.00 91.75 212 ARG A C 1
ATOM 1506 O O . ARG A 1 212 ? -25.545 -17.108 55.185 1.00 91.75 212 ARG A O 1
ATOM 1513 N N . ARG A 1 213 ? -26.338 -17.349 53.089 1.00 92.12 213 ARG A N 1
ATOM 1514 C CA . ARG A 1 213 ? -27.685 -17.790 53.486 1.00 92.12 213 ARG A CA 1
ATOM 1515 C C . ARG A 1 213 ? -27.661 -19.117 54.250 1.00 92.12 213 ARG A C 1
ATOM 1517 O O . ARG A 1 213 ? -28.348 -19.226 55.258 1.00 92.12 213 ARG A O 1
ATOM 1524 N N . GLN A 1 214 ? -26.851 -20.090 53.826 1.00 88.25 214 GLN A N 1
ATOM 1525 C CA . GLN A 1 214 ? -26.730 -21.370 54.540 1.00 88.25 214 GLN A CA 1
ATOM 1526 C C . GLN A 1 214 ? -26.167 -21.205 55.958 1.00 88.25 214 GLN A C 1
ATOM 1528 O O . GLN A 1 214 ? -26.695 -21.792 56.897 1.00 88.25 214 GLN A O 1
ATOM 1533 N N . ARG A 1 215 ? -25.138 -20.368 56.151 1.00 87.62 215 ARG A N 1
ATOM 1534 C CA . ARG A 1 215 ? -24.556 -20.134 57.489 1.00 87.62 215 ARG A CA 1
ATOM 1535 C C . ARG A 1 215 ? -25.559 -19.513 58.464 1.00 87.62 215 ARG A C 1
ATOM 1537 O O . ARG A 1 215 ? -25.555 -19.877 59.633 1.00 87.62 215 ARG A O 1
ATOM 1544 N N . ALA A 1 216 ? -26.433 -18.627 57.984 1.00 86.44 216 ALA A N 1
ATOM 1545 C CA . ALA A 1 216 ? -27.495 -18.046 58.804 1.00 86.44 216 ALA A CA 1
ATOM 1546 C C . ALA A 1 216 ? -28.542 -19.086 59.245 1.00 86.44 216 ALA A C 1
ATOM 1548 O O . ALA A 1 216 ? -29.075 -18.977 60.341 1.00 86.44 216 ALA A O 1
ATOM 1549 N N . GLN A 1 217 ? -28.812 -20.103 58.420 1.00 85.50 217 GLN A N 1
ATOM 1550 C CA . GLN A 1 217 ? -29.765 -21.172 58.743 1.00 85.50 217 GLN A CA 1
ATOM 1551 C C . GLN A 1 217 ? -29.221 -22.199 59.744 1.00 85.50 217 GLN A C 1
ATOM 1553 O O . GLN A 1 217 ? -30.010 -22.837 60.422 1.00 85.50 217 GLN A O 1
ATOM 1558 N N . VAL A 1 218 ? -27.899 -22.373 59.835 1.00 81.44 218 VAL A N 1
ATOM 1559 C CA . VAL A 1 218 ? -27.261 -23.301 60.792 1.00 81.44 218 VAL A CA 1
ATOM 1560 C C . VAL A 1 218 ? -27.072 -22.667 62.178 1.00 81.44 218 VAL A C 1
ATOM 1562 O O . VAL A 1 218 ? -26.920 -23.378 63.164 1.00 81.44 218 VAL A O 1
ATOM 1565 N N . ALA A 1 219 ? -27.055 -21.334 62.264 1.00 69.38 219 ALA A N 1
ATOM 1566 C CA . ALA A 1 219 ? -26.885 -20.599 63.519 1.00 69.38 219 ALA A CA 1
ATOM 1567 C C . ALA A 1 219 ? -28.208 -20.291 64.256 1.00 69.38 219 ALA A C 1
ATOM 1569 O O . ALA A 1 219 ? -28.159 -19.693 65.331 1.00 69.38 219 ALA A O 1
ATOM 1570 N N . ALA A 1 220 ? -29.354 -20.654 63.672 1.00 55.03 220 ALA A N 1
ATOM 1571 C CA . ALA A 1 220 ? -30.697 -20.497 64.234 1.00 55.03 220 ALA A CA 1
ATOM 1572 C C . ALA A 1 220 ? -31.224 -21.845 64.739 1.00 55.03 220 ALA A C 1
ATOM 1574 O O . ALA A 1 220 ? -31.922 -21.837 65.776 1.00 55.03 220 ALA A O 1
#

Secondary structure (DSSP, 8-state):
------------------------PPPPPPPEEEEEEEEEEE-TTTS-TTS--GGG---EESEEE-BBTTS-BSSSGGGT-EEEES---TT---GGGGGSS--S--TTSSEE-S--STT--EEEEEEEEEEESEEEEE----SSS---SGGG-EEEEEEEETTS-EEEEEEEE--STT-EEEEE-PPPPPPPPHHHHHHHHHHHHHHHHHHHHHHHHH--

Solvent-accessible surface area (backbone atoms only — not comparable to full-atom values): 12290 Å² total; per-residue (Å²): 144,79,82,89,82,86,84,82,85,79,85,78,84,80,81,80,78,81,77,78,76,79,73,85,64,82,77,77,68,54,62,44,65,43,35,23,36,43,37,37,34,49,31,38,79,75,68,52,75,97,68,61,51,71,89,56,26,30,41,47,31,3,26,40,44,29,24,27,83,82,75,45,48,40,33,25,42,93,61,48,14,46,51,46,57,68,48,57,24,90,87,21,82,34,49,52,29,23,17,65,83,55,68,68,21,38,88,61,57,18,22,33,37,57,56,40,55,96,77,46,39,40,36,41,34,37,68,54,62,39,48,38,31,34,42,34,43,24,10,51,33,59,94,85,54,83,84,64,72,38,76,29,21,24,30,30,42,38,33,18,25,76,87,68,48,77,74,52,68,52,75,41,67,9,70,53,97,79,18,48,23,75,49,76,31,37,74,79,77,78,70,81,49,71,62,59,55,49,48,52,52,47,51,53,50,51,53,54,48,52,57,52,54,53,56,57,65,74,76,107

Foldseek 3Di:
DDDDDDDDDDDDDDDDDPDPPPPPDPDDFAWAFQWFKKKKFFCLCVPDDDLDDLQLLKDKFQAKFWQFPVRDRQLAVVVVKDKDKPAFAPPLPDSNSHRPPDDDEAPSSIGIGNGSDPRTMMMIGGPGGGGTFKIKTAGHDDVPHPPPSLSRLKIKMWTAHPVRHTRDIDIFRLSDNRRMGMDGGDDDDDDPDVVVVVCVVVVVVVVVVVVVVVVVVVVD

pLDDT: mean 83.96, std 18.48, range [37.03, 98.75]

Radius of gyration: 29.62 Å; Cα contacts (8 Å, |Δi|>4): 446; chains: 1; bounding box: 106×35×88 Å

Sequence (220 aa):
MDRATRIGCAIGAAIAATILAAGSGPAAAATVLDAKTVTITSALNDVGEPYYNPGDAYIQVSEVVADNFSATDVALSSNGGTATAASNYQGSDYTGKAIDGIYPQEYSDIYHSAGTGTGEFLTISFSSPEDLSSLSIYGRGTTGSPSCCTERDVYNYSIFNSAGALITSGQLDARNLDHVATIDFDAPGGVPEPAAWALMIGGFGLAGAALRRQRAQVAA